Protein AF-A0A6B1B4Y7-F1 (afdb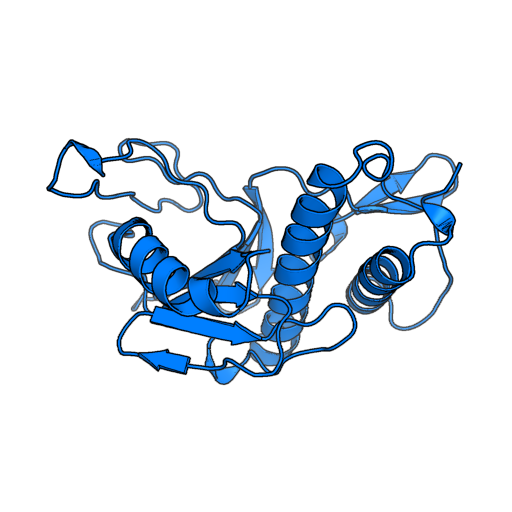_monomer)

Sequence (216 aa):
MLALHDDRYRRVERVLRILNRPEAHATEGPGEARLGVRGMIRLYEYWVFLQVLIAARQRYGPPLDPGFAVIGRQTNHGTIRLALSEGTTVRFPGDVYVAFEPRIYSVGGSWQGLENVPHPNPQLAQRSIAPDVVVLRRSAQPAAVIFDAKYVGLRWVETRAAELHAKYSRVRLGGVPVVRNVLAAHPHEEIDNLWSGYGSVPMLPGQIPDLQPLLP

Secondary structure (DSSP, 8-state):
--GGG-HHHHHHHHHHHHHH-SS-------GGGGGTHHHHHHHHHHHHHHHHHHHHHHHH-SPBTTGGGGGEEE-TTS-EEE---TTEEEEETTTEEEEES--EESSS--GGGEEE---SSTTT--SEE--SEEEEE-SSS-EEEEEEE----GGGHHHHHHHHHHHHTTEEETTEE-EEEEEEEES-SS--EEETTEEEEE--TT-----GGG--

Solvent-accessible surface area (backbone atoms only — not comparable to full-atom values): 12013 Å² total; per-residue (Å²): 144,69,53,88,72,38,68,64,53,58,35,47,51,50,52,52,40,64,71,73,44,99,75,85,85,90,62,71,73,64,86,50,59,82,54,58,74,63,27,53,53,53,52,46,41,54,41,52,44,53,52,52,49,52,29,48,33,71,69,50,36,71,55,38,88,77,26,68,59,66,51,39,40,76,44,99,83,78,37,64,30,78,50,78,50,76,49,39,65,38,38,32,53,81,53,25,37,42,25,34,33,36,49,25,20,55,73,68,94,21,51,95,57,32,35,32,54,55,43,89,56,71,93,70,41,49,66,59,50,62,50,46,21,38,40,38,31,67,48,100,74,47,28,23,27,36,40,34,65,43,95,65,61,76,92,46,48,65,61,49,12,54,53,47,25,70,70,51,53,52,28,20,48,90,87,38,76,22,48,57,36,25,30,26,32,25,72,45,87,92,53,74,46,81,54,97,47,24,21,32,40,46,52,40,88,79,59,83,66,92,45,52,89,71,52,115

Nearest PDB structures (foldseek):
  7sjr-assembly1_A  TM=2.859E-01  e=4.783E+00  Mycolicibacterium smegmatis

Mean predicted aligned error: 7.53 Å

Radius of gyration: 17.05 Å; Cα contacts (8 Å, |Δi|>4): 433; chains: 1; bounding box: 42×45×42 Å

Structure (mmCIF, N/CA/C/O backbone):
data_AF-A0A6B1B4Y7-F1
#
_entry.id   AF-A0A6B1B4Y7-F1
#
loop_
_atom_site.group_PDB
_atom_site.id
_atom_site.type_symbol
_atom_site.label_atom_id
_atom_site.label_alt_id
_atom_site.label_comp_id
_atom_site.label_asym_id
_atom_site.label_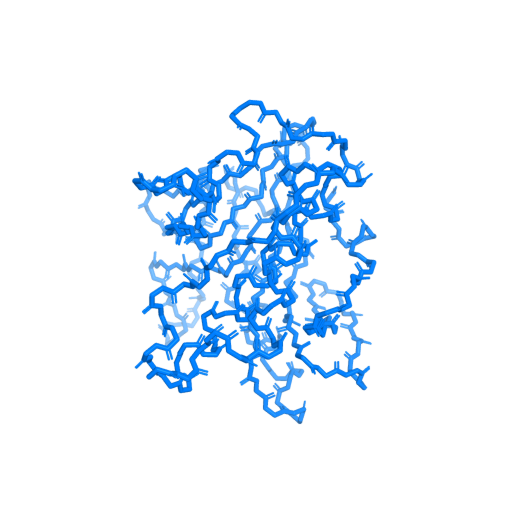entity_id
_atom_site.label_seq_id
_atom_site.pdbx_PDB_ins_code
_atom_site.Cartn_x
_atom_site.Cartn_y
_atom_site.Cartn_z
_atom_site.occupancy
_atom_site.B_iso_or_equiv
_atom_site.auth_seq_id
_atom_site.auth_comp_id
_atom_site.auth_asym_id
_atom_site.auth_atom_id
_atom_site.pdbx_PDB_model_num
ATOM 1 N N . MET A 1 1 ? 24.714 13.290 -16.59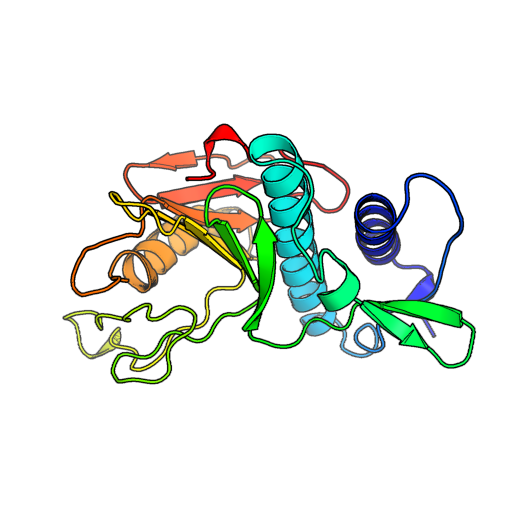0 1.00 35.66 1 MET A N 1
ATOM 2 C CA . MET A 1 1 ? 23.722 13.823 -17.551 1.00 35.66 1 MET A CA 1
ATOM 3 C C . MET A 1 1 ? 23.122 12.666 -18.369 1.00 35.66 1 MET A C 1
ATOM 5 O O . MET A 1 1 ? 23.180 12.689 -19.583 1.00 35.66 1 MET A O 1
ATOM 9 N N . LEU A 1 2 ? 22.594 11.618 -17.712 1.00 43.19 2 LEU A N 1
ATOM 10 C CA . LEU A 1 2 ? 22.192 10.352 -18.372 1.00 43.19 2 LEU A CA 1
ATOM 11 C C . LEU A 1 2 ? 20.755 9.899 -18.042 1.00 43.19 2 LEU A C 1
ATOM 13 O O . LEU A 1 2 ? 20.240 8.972 -18.647 1.00 43.19 2 LEU A O 1
ATOM 17 N N . ALA A 1 3 ? 20.086 10.578 -17.111 1.00 42.91 3 ALA A N 1
ATOM 18 C CA . ALA A 1 3 ? 18.779 10.185 -16.591 1.00 42.91 3 ALA A CA 1
ATOM 19 C C . ALA A 1 3 ? 17.589 10.521 -17.498 1.00 42.91 3 ALA A C 1
ATOM 21 O O . ALA A 1 3 ? 16.598 9.800 -17.515 1.00 42.91 3 ALA A O 1
ATOM 22 N N . LEU A 1 4 ? 17.689 11.622 -18.250 1.00 41.25 4 LEU A N 1
ATOM 23 C CA . LEU A 1 4 ? 16.612 12.114 -19.118 1.00 41.25 4 LEU A CA 1
ATOM 24 C C . LEU A 1 4 ? 16.296 11.149 -20.276 1.00 41.25 4 LEU A C 1
ATOM 26 O O . LEU A 1 4 ? 15.235 11.251 -20.881 1.00 41.25 4 LEU A O 1
ATOM 30 N N . HIS A 1 5 ? 17.188 10.192 -20.555 1.00 47.41 5 HIS A N 1
ATOM 31 C CA . HIS A 1 5 ? 17.025 9.213 -21.627 1.00 47.41 5 HIS A CA 1
ATOM 32 C C . HIS A 1 5 ? 16.606 7.815 -21.137 1.00 47.41 5 HIS A C 1
ATOM 34 O O . HIS A 1 5 ? 16.355 6.960 -21.982 1.00 47.41 5 HIS A O 1
ATOM 40 N N . ASP A 1 6 ? 16.462 7.562 -19.827 1.00 59.56 6 ASP A N 1
ATOM 41 C CA . ASP A 1 6 ? 16.020 6.245 -19.335 1.00 59.56 6 ASP A CA 1
ATOM 42 C C . ASP A 1 6 ? 14.536 6.011 -19.676 1.00 59.56 6 ASP A C 1
ATOM 44 O O . ASP A 1 6 ? 13.647 6.765 -19.268 1.00 59.56 6 ASP A O 1
ATOM 48 N N . ASP A 1 7 ? 14.255 4.959 -20.444 1.00 62.53 7 ASP A N 1
ATOM 49 C CA . ASP A 1 7 ? 12.901 4.626 -20.893 1.00 62.53 7 ASP A CA 1
ATOM 50 C C . ASP A 1 7 ? 11.951 4.303 -19.737 1.00 62.53 7 ASP A C 1
ATOM 52 O O . ASP A 1 7 ? 10.755 4.588 -19.820 1.00 62.53 7 ASP A O 1
ATOM 56 N N . ARG A 1 8 ? 12.458 3.742 -18.634 1.00 62.16 8 ARG A N 1
ATOM 57 C CA . ARG A 1 8 ? 11.647 3.438 -17.444 1.00 62.16 8 ARG A CA 1
ATOM 58 C C . ARG A 1 8 ? 11.196 4.717 -16.771 1.00 62.16 8 ARG A C 1
ATOM 60 O O . ARG A 1 8 ? 10.056 4.825 -16.327 1.00 62.16 8 ARG A O 1
ATOM 67 N N . TYR A 1 9 ? 12.077 5.706 -16.762 1.00 63.88 9 TYR A N 1
ATOM 68 C CA . TYR A 1 9 ? 11.772 6.998 -16.197 1.00 63.88 9 TYR A CA 1
ATOM 69 C C . TYR A 1 9 ? 10.678 7.729 -16.995 1.00 63.88 9 TYR A C 1
ATOM 71 O O . TYR A 1 9 ? 9.660 8.140 -16.432 1.00 63.88 9 TYR A O 1
ATOM 79 N N . ARG A 1 10 ? 10.805 7.758 -18.328 1.00 66.06 10 ARG A N 1
ATOM 80 C CA . ARG A 1 10 ? 9.767 8.301 -19.222 1.00 66.06 10 ARG A CA 1
ATOM 81 C C . ARG A 1 10 ? 8.410 7.596 -19.062 1.00 66.06 10 ARG A C 1
ATOM 83 O O . ARG A 1 10 ? 7.363 8.212 -19.279 1.00 66.06 10 ARG A O 1
ATOM 90 N N . ARG A 1 11 ? 8.401 6.314 -18.671 1.00 70.00 11 ARG A N 1
ATOM 91 C CA . ARG A 1 11 ? 7.173 5.545 -18.381 1.00 70.00 11 ARG A CA 1
ATOM 92 C C . ARG A 1 11 ? 6.510 5.981 -17.072 1.00 70.00 11 ARG A C 1
ATOM 94 O O . ARG A 1 11 ? 5.297 6.180 -17.068 1.00 70.00 11 ARG A O 1
ATOM 101 N N . VAL A 1 12 ? 7.280 6.196 -16.005 1.00 66.62 12 VAL A N 1
ATOM 102 C CA . VAL A 1 12 ? 6.772 6.741 -14.729 1.00 66.62 12 VAL A CA 1
ATOM 103 C C . VAL A 1 12 ? 6.138 8.121 -14.948 1.00 66.62 12 VAL A C 1
ATOM 105 O O . VAL A 1 12 ? 4.997 8.349 -14.545 1.00 66.62 12 VAL A O 1
ATOM 108 N N . GLU A 1 13 ? 6.811 9.016 -15.677 1.00 67.12 13 GLU A N 1
ATOM 109 C CA . GLU A 1 13 ? 6.254 10.331 -16.040 1.00 67.12 13 GLU A CA 1
ATOM 110 C C . GLU A 1 13 ? 4.983 10.232 -16.890 1.00 67.12 13 GLU A C 1
ATOM 112 O O . GLU A 1 13 ? 4.069 11.044 -16.752 1.00 67.12 13 GLU A O 1
ATOM 117 N N . ARG A 1 14 ? 4.909 9.260 -17.809 1.00 71.12 14 ARG A N 1
ATOM 118 C CA . ARG A 1 14 ? 3.702 9.031 -18.617 1.00 71.12 14 ARG A CA 1
ATOM 119 C C . ARG A 1 14 ? 2.509 8.700 -17.727 1.00 71.12 14 ARG A C 1
ATOM 121 O O . ARG A 1 14 ? 1.443 9.271 -17.923 1.00 71.12 14 ARG A O 1
ATOM 128 N N . VAL A 1 15 ? 2.691 7.829 -16.741 1.00 70.88 15 VAL A N 1
ATOM 129 C CA . VAL A 1 15 ? 1.622 7.476 -15.802 1.00 70.88 15 VAL A CA 1
ATOM 130 C C . VAL A 1 15 ? 1.246 8.653 -14.906 1.00 70.88 15 VAL A C 1
ATOM 132 O O . VAL A 1 15 ? 0.062 8.919 -14.719 1.00 70.88 15 VAL A O 1
ATOM 135 N N . LEU A 1 16 ? 2.225 9.422 -14.427 1.00 68.06 16 LEU A N 1
ATOM 136 C CA . LEU A 1 16 ? 1.949 10.649 -13.681 1.00 68.06 16 LEU A CA 1
ATOM 137 C C . LEU A 1 16 ? 1.082 11.631 -14.484 1.00 68.06 16 LEU A C 1
ATOM 139 O O . LEU A 1 16 ? 0.163 12.239 -13.938 1.00 68.06 16 LEU A O 1
ATOM 143 N N . ARG A 1 17 ? 1.354 11.771 -15.787 1.00 65.56 17 ARG A N 1
ATOM 144 C CA . ARG A 1 17 ? 0.534 12.592 -16.687 1.00 65.56 17 ARG A CA 1
ATOM 145 C C . ARG A 1 17 ? -0.898 12.071 -16.780 1.00 65.56 17 ARG A C 1
ATOM 147 O O . ARG A 1 17 ? -1.812 12.871 -16.620 1.00 65.56 17 ARG A O 1
ATOM 154 N N . ILE A 1 18 ? -1.089 10.756 -16.936 1.00 67.00 18 ILE A N 1
ATOM 155 C CA . ILE A 1 18 ? -2.420 10.115 -16.954 1.00 67.00 18 ILE A CA 1
ATOM 156 C C . ILE A 1 18 ? -3.209 10.418 -15.669 1.00 67.00 18 ILE A C 1
ATOM 158 O O . ILE A 1 18 ? -4.422 10.642 -15.719 1.00 67.00 18 ILE A O 1
ATOM 162 N N . LEU A 1 19 ? -2.534 10.441 -14.517 1.00 67.88 19 LEU A N 1
ATOM 163 C CA . LEU A 1 19 ? -3.166 10.804 -13.250 1.00 67.88 19 LEU A CA 1
ATOM 164 C C . LEU A 1 19 ? -3.539 12.294 -13.204 1.00 67.88 19 LEU A C 1
ATOM 166 O O . LEU A 1 19 ? -4.636 12.617 -12.761 1.00 67.88 19 LEU A O 1
ATOM 170 N N . ASN A 1 20 ? -2.684 13.193 -13.702 1.00 60.22 20 ASN A N 1
ATOM 171 C CA . ASN A 1 20 ? -2.864 14.637 -13.536 1.00 60.22 20 ASN A CA 1
ATOM 172 C C . ASN A 1 20 ? -3.725 15.345 -14.611 1.00 60.22 20 ASN A C 1
ATOM 174 O O . ASN A 1 20 ? -4.410 16.295 -14.236 1.00 60.22 20 ASN A O 1
ATOM 178 N N . ARG A 1 21 ? -3.726 14.955 -15.905 1.00 55.44 21 ARG A N 1
ATOM 179 C CA . ARG A 1 21 ? -4.535 15.590 -16.990 1.00 55.44 21 ARG A CA 1
ATOM 180 C C . ARG A 1 21 ? -4.759 14.659 -18.212 1.00 55.44 21 ARG A C 1
ATOM 182 O O . ARG A 1 21 ? -3.804 14.004 -18.619 1.00 55.44 21 ARG A O 1
ATOM 189 N N . PRO A 1 22 ? -5.951 14.636 -18.862 1.00 38.88 22 PRO A N 1
ATOM 190 C CA . PRO A 1 22 ? -6.189 13.875 -20.104 1.00 38.88 22 PRO A CA 1
ATOM 191 C C . PRO A 1 22 ? -5.415 14.390 -21.327 1.00 38.88 22 PRO A C 1
ATOM 193 O O . PRO A 1 22 ? -5.123 13.616 -22.229 1.00 38.88 22 PRO A O 1
ATOM 196 N N . GLU A 1 23 ? -5.039 15.669 -21.358 1.00 45.88 23 GLU A N 1
ATOM 197 C CA . GLU A 1 23 ? -4.258 16.252 -22.447 1.00 45.88 23 GLU A CA 1
ATOM 198 C C . GLU A 1 23 ? -3.185 17.200 -21.892 1.00 45.88 23 GLU A C 1
ATOM 200 O O . GLU A 1 23 ? -3.431 17.974 -20.966 1.00 45.88 23 GLU A O 1
ATOM 205 N N . ALA A 1 24 ? -2.010 17.130 -22.524 1.00 31.25 24 ALA A N 1
ATOM 206 C CA . ALA A 1 24 ? -0.861 18.039 -22.472 1.00 31.25 24 ALA A CA 1
ATOM 207 C C . ALA A 1 24 ? 0.420 17.598 -21.720 1.00 31.25 24 ALA A C 1
ATOM 209 O O . ALA A 1 24 ? 0.508 17.586 -20.497 1.00 31.25 24 ALA A O 1
ATOM 210 N N . HIS A 1 25 ? 1.425 17.359 -22.579 1.00 30.95 25 HIS A N 1
ATOM 211 C CA . HIS A 1 25 ? 2.831 17.798 -22.582 1.00 30.95 25 HIS A CA 1
ATOM 212 C C . HIS A 1 25 ? 3.814 17.298 -21.506 1.00 30.95 25 HIS A C 1
ATOM 214 O O . HIS A 1 25 ? 3.513 17.157 -20.329 1.00 30.95 25 HIS A O 1
ATOM 220 N N . ALA A 1 26 ? 5.005 16.933 -21.998 1.00 35.72 26 ALA A N 1
ATOM 221 C CA . ALA A 1 26 ? 6.070 16.229 -21.291 1.00 35.72 26 ALA A CA 1
ATOM 222 C C . ALA A 1 26 ? 6.929 17.180 -20.446 1.00 35.72 26 ALA A C 1
ATOM 224 O O . ALA A 1 26 ? 7.281 18.264 -20.902 1.00 35.72 26 ALA A O 1
ATOM 225 N N . THR A 1 27 ? 7.298 16.740 -19.243 1.00 39.62 27 THR A N 1
ATOM 226 C CA . THR A 1 27 ? 8.108 17.505 -18.288 1.00 39.62 27 THR A CA 1
ATOM 227 C C . THR A 1 27 ? 9.024 16.596 -17.492 1.00 39.62 27 THR A C 1
ATOM 229 O O . THR A 1 27 ? 8.618 15.490 -17.176 1.00 39.62 27 THR A O 1
ATOM 232 N N . GLU A 1 28 ? 10.202 17.145 -17.188 1.00 38.56 28 GLU A N 1
ATOM 233 C CA . GLU A 1 28 ? 11.472 16.554 -16.757 1.00 38.56 28 GLU A CA 1
ATOM 234 C C . GLU A 1 28 ? 11.536 15.811 -15.403 1.00 38.56 28 GLU A C 1
ATOM 236 O O . GLU A 1 28 ? 11.048 16.276 -14.374 1.00 38.56 28 GLU A O 1
ATOM 241 N N . GLY A 1 29 ? 12.320 14.723 -15.442 1.00 41.62 29 GLY A N 1
ATOM 242 C CA . GLY A 1 29 ? 13.327 14.174 -14.503 1.00 41.62 29 GLY A CA 1
ATOM 243 C C . GLY A 1 29 ? 13.133 14.226 -12.977 1.00 41.62 29 GLY A C 1
ATOM 244 O O . GLY A 1 29 ? 13.120 15.326 -12.421 1.00 41.62 29 GLY A O 1
ATOM 245 N N . PRO A 1 30 ? 13.249 13.116 -12.202 1.00 44.56 30 PRO A N 1
ATOM 246 C CA . PRO A 1 30 ? 13.468 13.186 -10.772 1.00 44.56 30 PRO A CA 1
ATOM 247 C C . PRO A 1 30 ? 14.966 13.453 -10.573 1.00 44.56 30 PRO A C 1
ATOM 249 O O . PRO A 1 30 ? 15.847 12.948 -11.272 1.00 44.56 30 PRO A O 1
ATOM 252 N N . GLY A 1 31 ? 15.300 14.199 -9.536 1.00 42.94 31 GLY A N 1
ATOM 253 C CA . GLY A 1 31 ? 16.686 14.422 -9.127 1.00 42.94 31 GLY A CA 1
ATOM 254 C C . GLY A 1 31 ? 17.401 13.155 -8.636 1.00 42.94 31 GLY A C 1
ATOM 255 O O . GLY A 1 31 ? 18.596 13.216 -8.370 1.00 42.94 31 GLY A O 1
ATOM 256 N N . GLU A 1 32 ? 16.703 12.020 -8.532 1.00 46.28 32 GLU A N 1
ATOM 257 C CA . GLU A 1 32 ? 17.201 10.759 -7.966 1.00 46.28 32 GLU A CA 1
ATOM 258 C C . GLU A 1 32 ? 17.950 9.870 -8.958 1.00 46.28 32 GLU A C 1
ATOM 260 O O . GLU A 1 32 ? 18.721 9.004 -8.557 1.00 46.28 32 GLU A O 1
ATOM 265 N N . ALA A 1 33 ? 17.824 10.104 -10.262 1.00 42.84 33 ALA A N 1
ATOM 266 C CA . ALA A 1 33 ? 18.520 9.294 -11.261 1.00 42.84 33 ALA A CA 1
ATOM 267 C C . ALA A 1 33 ? 20.057 9.490 -11.261 1.00 42.84 33 ALA A C 1
ATOM 269 O O . ALA A 1 33 ? 20.784 8.828 -11.998 1.00 42.84 33 ALA A O 1
ATOM 270 N N . ARG A 1 34 ? 20.572 10.373 -10.393 1.00 45.31 34 ARG A N 1
ATOM 271 C CA . ARG A 1 34 ? 22.000 10.494 -10.060 1.00 45.31 34 ARG A CA 1
ATOM 272 C C . ARG A 1 34 ? 22.495 9.396 -9.093 1.00 45.31 34 ARG A C 1
ATOM 274 O O . ARG A 1 34 ? 23.688 9.355 -8.823 1.00 45.31 34 ARG A O 1
ATOM 281 N N . LEU A 1 35 ? 21.617 8.515 -8.588 1.00 48.78 35 LEU A N 1
ATOM 282 C CA . LEU A 1 35 ? 21.900 7.538 -7.516 1.00 48.78 35 LEU A CA 1
ATOM 283 C C . LEU A 1 35 ? 22.152 6.084 -7.986 1.00 48.78 35 LEU A C 1
ATOM 285 O O . LEU A 1 35 ? 22.250 5.180 -7.154 1.00 48.78 35 LEU A O 1
ATOM 289 N N . GLY A 1 36 ? 22.254 5.818 -9.294 1.00 53.12 36 GLY A N 1
ATOM 290 C CA . GLY A 1 36 ? 22.548 4.473 -9.818 1.00 53.12 36 GLY A CA 1
ATOM 291 C C . GLY A 1 36 ? 21.478 3.424 -9.461 1.00 53.12 36 GLY A C 1
ATOM 292 O O . GLY A 1 36 ? 20.284 3.708 -9.522 1.00 53.12 36 GLY A O 1
ATOM 293 N N . VAL A 1 37 ? 21.891 2.209 -9.070 1.00 51.69 37 VAL A N 1
ATOM 294 C CA . VAL A 1 37 ? 20.991 1.064 -8.784 1.00 51.69 37 VAL A CA 1
ATOM 295 C C . VAL A 1 37 ? 19.942 1.371 -7.707 1.00 51.69 37 VAL A C 1
ATOM 297 O O . VAL A 1 37 ? 18.795 0.951 -7.841 1.00 51.69 37 VAL A O 1
ATOM 300 N N . ARG A 1 38 ? 20.286 2.158 -6.677 1.00 55.88 38 ARG A N 1
ATOM 301 C CA . ARG A 1 38 ? 19.326 2.577 -5.636 1.00 55.88 38 ARG A CA 1
ATOM 302 C C . ARG A 1 38 ? 18.226 3.483 -6.189 1.00 55.88 38 ARG A C 1
ATOM 304 O O . ARG A 1 38 ? 17.078 3.354 -5.784 1.00 55.88 38 ARG A O 1
ATOM 311 N N . GLY A 1 39 ? 18.562 4.331 -7.162 1.00 62.47 39 GLY A N 1
ATOM 312 C CA . GLY A 1 39 ? 17.572 5.127 -7.885 1.00 62.47 39 GLY A CA 1
ATOM 313 C C . GLY A 1 39 ? 16.576 4.254 -8.653 1.00 62.47 39 GLY A C 1
ATOM 314 O O . GLY A 1 39 ? 15.408 4.604 -8.738 1.00 62.47 39 GLY A O 1
ATOM 315 N N . MET A 1 40 ? 16.993 3.086 -9.157 1.00 67.69 40 MET A N 1
ATOM 316 C CA . MET A 1 40 ? 16.085 2.173 -9.869 1.00 67.69 40 MET A CA 1
ATOM 317 C C . MET A 1 40 ? 15.067 1.508 -8.939 1.00 67.69 40 MET A C 1
ATOM 319 O O . MET A 1 40 ? 13.913 1.365 -9.327 1.00 67.69 40 MET A O 1
ATOM 323 N N . ILE A 1 41 ? 15.482 1.124 -7.726 1.00 75.12 41 ILE A N 1
ATOM 324 C CA . ILE A 1 41 ? 14.578 0.554 -6.713 1.00 75.12 41 ILE A CA 1
ATOM 325 C C . ILE A 1 41 ? 13.521 1.593 -6.333 1.00 75.12 41 ILE A C 1
ATOM 327 O O . ILE A 1 41 ? 12.330 1.317 -6.422 1.00 75.12 41 ILE A O 1
ATOM 331 N N . ARG A 1 42 ? 13.953 2.825 -6.044 1.00 82.38 42 ARG A N 1
ATOM 332 C CA . ARG A 1 42 ? 13.044 3.918 -5.687 1.00 82.38 42 ARG A CA 1
ATOM 333 C C . ARG A 1 42 ? 12.065 4.276 -6.806 1.00 82.38 42 ARG A C 1
ATOM 335 O O . ARG A 1 42 ? 10.873 4.447 -6.577 1.00 82.38 42 ARG A O 1
ATOM 342 N N . LEU A 1 43 ? 12.551 4.329 -8.047 1.00 81.38 43 LEU A N 1
ATOM 343 C CA . LEU A 1 43 ? 11.697 4.515 -9.222 1.00 81.38 43 LEU A CA 1
ATOM 344 C C . LEU A 1 43 ? 10.664 3.396 -9.374 1.00 81.38 43 LEU A C 1
ATOM 346 O O . LEU A 1 43 ? 9.556 3.651 -9.843 1.00 81.38 43 LEU A O 1
ATOM 350 N N . TYR A 1 44 ? 11.023 2.169 -8.998 1.00 85.56 44 TYR A N 1
ATOM 351 C CA . TYR A 1 44 ? 10.115 1.035 -9.040 1.00 85.56 44 TYR A CA 1
ATOM 352 C C . TYR A 1 44 ? 9.043 1.109 -7.943 1.00 85.56 44 TYR A C 1
ATOM 354 O O . TYR A 1 44 ? 7.872 0.884 -8.230 1.00 85.56 44 TYR A O 1
ATOM 362 N N . GLU A 1 45 ? 9.398 1.521 -6.726 1.00 90.06 45 GLU A N 1
ATOM 363 C CA . GLU A 1 45 ? 8.433 1.812 -5.653 1.00 90.06 45 GLU A CA 1
ATOM 364 C C . GLU A 1 45 ? 7.429 2.893 -6.088 1.00 90.06 45 GLU A C 1
ATOM 366 O O . GLU A 1 45 ? 6.214 2.711 -5.975 1.00 90.06 45 GLU A O 1
ATOM 371 N N . TYR A 1 46 ? 7.920 3.991 -6.680 1.00 88.50 46 TYR A N 1
ATOM 372 C CA . TYR A 1 46 ? 7.063 5.041 -7.241 1.00 88.50 46 TYR A CA 1
ATOM 373 C C . TYR A 1 46 ? 6.153 4.501 -8.344 1.00 88.50 46 TYR A C 1
ATOM 375 O O . TYR A 1 46 ? 4.969 4.830 -8.386 1.00 88.50 46 TYR A O 1
ATOM 383 N N . TRP A 1 47 ? 6.687 3.662 -9.231 1.00 88.31 47 TRP A N 1
ATOM 384 C CA . TRP A 1 47 ? 5.903 3.017 -10.277 1.00 88.31 47 TRP A CA 1
ATOM 385 C C . TRP A 1 47 ? 4.742 2.197 -9.700 1.00 88.31 47 TRP A C 1
ATOM 387 O O . TRP A 1 47 ? 3.604 2.394 -10.128 1.00 88.31 47 TRP A O 1
ATOM 397 N N . VAL A 1 48 ? 5.013 1.337 -8.712 1.00 92.94 48 VAL A N 1
ATOM 398 C CA . VAL A 1 48 ? 4.001 0.511 -8.031 1.00 92.94 48 VAL A CA 1
ATOM 399 C C . VAL A 1 48 ? 2.917 1.391 -7.410 1.00 92.94 48 VAL A C 1
ATOM 401 O O . VAL A 1 48 ? 1.734 1.168 -7.660 1.00 92.94 48 VAL A O 1
ATOM 404 N N . PHE A 1 49 ? 3.298 2.445 -6.684 1.00 94.38 49 PHE A N 1
ATOM 405 C CA . PHE A 1 49 ? 2.338 3.387 -6.101 1.00 94.38 49 PHE A CA 1
ATOM 406 C C . PHE A 1 49 ? 1.417 4.016 -7.146 1.00 94.38 49 PHE A C 1
ATOM 408 O O . PHE A 1 49 ? 0.199 4.043 -6.971 1.00 94.38 49 PHE A O 1
ATOM 415 N N . LEU A 1 50 ? 1.974 4.468 -8.269 1.00 92.12 50 LEU A N 1
ATOM 416 C CA . LEU A 1 50 ? 1.183 5.063 -9.340 1.00 92.12 50 LEU A CA 1
ATOM 417 C C . LEU A 1 50 ? 0.225 4.053 -9.999 1.00 92.12 50 LEU A C 1
ATOM 419 O O . LEU A 1 50 ? -0.904 4.429 -10.316 1.00 92.12 50 LEU A O 1
ATOM 423 N N . GLN A 1 51 ? 0.628 2.787 -10.175 1.00 93.00 51 GLN A N 1
ATOM 424 C CA . GLN A 1 51 ? -0.273 1.742 -10.688 1.00 93.00 51 GLN A CA 1
ATOM 425 C C . GLN A 1 51 ? -1.436 1.481 -9.731 1.00 93.00 51 GLN A C 1
ATOM 427 O O . GLN A 1 51 ? -2.588 1.400 -10.160 1.00 93.00 51 GLN A O 1
ATOM 432 N N . VAL A 1 52 ? -1.161 1.433 -8.426 1.00 96.31 52 VAL A N 1
ATOM 433 C CA . VAL A 1 52 ? -2.205 1.280 -7.406 1.00 96.31 52 VAL A CA 1
ATOM 434 C C . VAL A 1 52 ? -3.170 2.472 -7.425 1.00 96.31 52 VAL A C 1
ATOM 436 O O . VAL A 1 52 ? -4.377 2.271 -7.316 1.00 96.31 52 VAL A O 1
ATOM 439 N N . LEU A 1 53 ? -2.686 3.702 -7.635 1.00 95.25 53 LEU A N 1
ATOM 440 C CA . LEU A 1 53 ? -3.552 4.880 -7.786 1.00 95.25 53 LEU A CA 1
ATOM 441 C C . LEU A 1 53 ? -4.437 4.822 -9.038 1.00 95.25 53 LEU A C 1
ATOM 443 O O . LEU A 1 53 ? -5.600 5.224 -8.966 1.00 95.25 53 LEU A O 1
ATOM 447 N N . ILE A 1 54 ? -3.924 4.323 -10.170 1.00 92.94 54 ILE A N 1
ATOM 448 C CA . ILE A 1 54 ? -4.742 4.096 -11.374 1.00 92.94 54 ILE A CA 1
ATOM 449 C C . ILE A 1 54 ? -5.854 3.097 -11.059 1.00 92.94 54 ILE A C 1
ATOM 451 O O . ILE A 1 54 ? -7.023 3.392 -11.305 1.00 92.94 54 ILE A O 1
ATOM 455 N N . ALA A 1 55 ? -5.508 1.946 -10.482 1.00 94.62 55 ALA A N 1
ATOM 456 C CA . ALA A 1 55 ? -6.480 0.909 -10.157 1.00 94.62 55 ALA A CA 1
ATOM 457 C C . ALA A 1 55 ? -7.525 1.397 -9.139 1.00 94.62 55 ALA A C 1
ATOM 459 O O . ALA A 1 55 ? -8.719 1.159 -9.312 1.00 94.62 55 ALA A O 1
ATOM 460 N N . ALA A 1 56 ? -7.100 2.152 -8.121 1.00 95.44 56 ALA A N 1
ATOM 461 C CA . ALA A 1 56 ? -7.999 2.765 -7.149 1.00 95.44 56 ALA A CA 1
ATOM 462 C C . ALA A 1 56 ? -8.946 3.774 -7.812 1.00 95.44 56 ALA A C 1
ATOM 464 O O . ALA A 1 56 ? -10.145 3.750 -7.542 1.00 95.44 56 ALA A O 1
ATOM 465 N N . ARG A 1 57 ? -8.447 4.608 -8.735 1.00 94.56 57 ARG A N 1
ATOM 466 C CA . ARG A 1 57 ? -9.287 5.541 -9.499 1.00 94.56 57 ARG A CA 1
ATOM 467 C C . ARG A 1 57 ? -10.335 4.814 -10.334 1.00 94.56 57 ARG A C 1
ATOM 469 O O . ARG A 1 57 ? -11.477 5.257 -10.403 1.00 94.56 57 ARG A O 1
ATOM 476 N N . GLN A 1 58 ? -9.950 3.729 -10.996 1.00 93.00 58 GLN A N 1
ATOM 477 C CA . GLN A 1 58 ? -10.881 2.964 -11.822 1.00 93.00 58 GLN A CA 1
ATOM 478 C C . GLN A 1 58 ? -11.945 2.255 -10.972 1.00 93.00 58 GLN A C 1
ATOM 480 O O . GLN A 1 58 ? -13.108 2.231 -11.358 1.00 93.00 58 GLN A O 1
ATOM 485 N N . ARG A 1 59 ? -11.562 1.722 -9.804 1.00 95.12 59 ARG A N 1
ATOM 486 C CA . ARG A 1 59 ? -12.464 0.987 -8.908 1.00 95.12 59 ARG A CA 1
ATOM 487 C C . ARG A 1 59 ? -13.400 1.887 -8.100 1.00 95.12 59 ARG A C 1
ATOM 489 O O . ARG A 1 59 ? -14.569 1.555 -7.940 1.00 95.12 59 ARG A O 1
ATOM 496 N N . TYR A 1 60 ? -12.889 2.988 -7.552 1.00 95.12 60 TYR A N 1
ATOM 497 C CA . TYR A 1 60 ? -13.609 3.824 -6.580 1.00 95.12 60 TYR A CA 1
ATOM 498 C C . TYR A 1 60 ? -14.049 5.184 -7.142 1.00 95.12 60 TYR A C 1
ATOM 500 O O . TYR A 1 60 ? -14.767 5.920 -6.466 1.00 95.12 60 TYR A O 1
ATOM 508 N N . GLY A 1 61 ? -13.637 5.530 -8.364 1.00 93.81 61 GLY A N 1
ATOM 509 C CA . GLY A 1 61 ? -13.896 6.831 -8.980 1.00 93.81 61 GLY A CA 1
ATOM 510 C C . GLY A 1 61 ? -12.761 7.848 -8.773 1.00 93.81 61 GLY A C 1
ATOM 511 O O . GLY A 1 61 ? -11.673 7.499 -8.313 1.00 93.81 61 GLY A O 1
ATOM 512 N N . PRO A 1 62 ? -12.964 9.122 -9.157 1.00 93.62 62 PRO A N 1
ATOM 513 C CA . PRO A 1 62 ? -11.928 10.152 -9.063 1.00 93.62 62 PRO A CA 1
ATOM 514 C C . PRO A 1 62 ? -11.493 10.391 -7.606 1.00 93.62 62 PRO A C 1
ATOM 516 O O . PRO A 1 62 ? -12.323 10.286 -6.701 1.00 93.62 62 PRO A O 1
ATOM 519 N N . PRO A 1 63 ? -10.211 10.724 -7.354 1.00 94.81 63 PRO A N 1
ATOM 520 C CA . PRO A 1 63 ? -9.748 10.995 -6.000 1.00 94.81 63 PRO A CA 1
ATOM 521 C C . PRO A 1 63 ? -10.406 12.267 -5.445 1.00 94.81 63 PRO A C 1
ATOM 523 O O . PRO A 1 63 ? -10.682 13.215 -6.178 1.00 94.81 63 PRO A O 1
ATOM 526 N N . LEU A 1 64 ? -10.634 12.282 -4.135 1.00 93.69 64 LEU A N 1
ATOM 527 C CA . LEU A 1 64 ? -11.176 13.423 -3.403 1.00 93.69 64 LEU A CA 1
ATOM 528 C C . LEU A 1 64 ? -10.077 14.441 -3.107 1.00 93.69 64 LEU A C 1
ATOM 530 O O . LEU A 1 64 ? -8.916 14.059 -2.946 1.00 93.69 64 LEU A O 1
ATOM 534 N N . ASP A 1 65 ? -10.456 15.710 -2.950 1.00 83.62 65 ASP A N 1
ATOM 535 C CA . ASP A 1 65 ? -9.521 16.798 -2.659 1.00 83.62 65 ASP A CA 1
ATOM 536 C C . ASP A 1 65 ? -8.586 16.469 -1.483 1.00 83.62 65 ASP A C 1
ATOM 538 O O . ASP A 1 65 ? -9.046 15.934 -0.460 1.00 83.62 65 ASP A O 1
ATOM 542 N N . PRO A 1 66 ? -7.276 16.770 -1.611 1.00 86.75 66 PRO A N 1
ATOM 543 C CA . PRO A 1 66 ? -6.594 17.490 -2.713 1.00 86.75 66 PRO A CA 1
ATOM 544 C C . PRO A 1 66 ? -6.294 16.663 -3.990 1.00 86.75 66 PRO A C 1
ATOM 546 O O . PRO A 1 66 ? -5.570 17.115 -4.880 1.00 86.75 66 PRO A O 1
ATOM 549 N N . GLY A 1 67 ? -6.803 15.436 -4.096 1.00 87.75 67 GLY A N 1
ATOM 550 C CA . GLY A 1 67 ? -6.661 14.595 -5.280 1.00 87.75 67 GLY A CA 1
ATOM 551 C C . GLY A 1 67 ? -5.220 14.139 -5.519 1.00 87.75 67 GLY A C 1
ATOM 552 O O . GLY A 1 67 ? -4.482 13.831 -4.585 1.00 87.75 67 GLY A O 1
ATOM 553 N N . PHE A 1 68 ? -4.795 14.123 -6.783 1.00 87.62 68 PHE A N 1
ATOM 554 C CA . PHE A 1 68 ? -3.411 13.810 -7.164 1.00 87.62 68 PHE A CA 1
ATOM 555 C C . PHE A 1 68 ? -2.450 15.004 -7.040 1.00 87.62 68 PHE A C 1
ATOM 557 O O . PHE A 1 68 ? -1.258 14.866 -7.296 1.00 87.62 68 PHE A O 1
ATOM 564 N N . ALA A 1 69 ? -2.900 16.176 -6.584 1.00 82.88 69 ALA A N 1
ATOM 565 C CA . ALA A 1 69 ? -1.985 17.301 -6.382 1.00 82.88 69 ALA A CA 1
ATOM 566 C C . ALA A 1 69 ? -0.898 16.994 -5.330 1.00 82.88 69 ALA A C 1
ATOM 568 O O . ALA A 1 69 ? 0.180 17.572 -5.371 1.00 82.88 69 ALA A O 1
ATOM 569 N N . VAL A 1 70 ? -1.146 16.046 -4.418 1.00 83.56 70 VAL A N 1
ATOM 570 C CA . VAL A 1 70 ? -0.194 15.650 -3.362 1.00 83.56 70 VAL A CA 1
ATOM 571 C C . VAL A 1 70 ? 1.000 14.849 -3.869 1.00 83.56 70 VAL A C 1
ATOM 573 O O . VAL A 1 70 ? 2.007 14.775 -3.173 1.00 83.56 70 VAL A O 1
ATOM 576 N N . ILE A 1 71 ? 0.906 14.243 -5.058 1.00 82.62 71 ILE A N 1
ATOM 577 C CA . ILE A 1 71 ? 1.968 13.374 -5.591 1.00 82.62 71 ILE A CA 1
ATOM 578 C C . ILE A 1 71 ? 3.006 14.138 -6.426 1.00 82.62 71 ILE A C 1
ATOM 580 O O . ILE A 1 71 ? 4.023 13.568 -6.830 1.00 82.62 71 ILE A O 1
ATOM 584 N N . GLY A 1 72 ? 2.788 15.431 -6.680 1.00 75.38 72 GLY A N 1
ATOM 585 C CA . GLY A 1 72 ? 3.688 16.259 -7.474 1.00 75.38 72 GLY A CA 1
ATOM 586 C C . GLY A 1 72 ? 3.849 17.666 -6.913 1.00 75.38 72 GLY A C 1
ATOM 587 O O . GLY A 1 72 ? 2.938 18.232 -6.322 1.00 75.38 72 GLY A O 1
ATOM 588 N N . ARG A 1 73 ? 5.021 18.263 -7.128 1.00 68.81 73 ARG A N 1
ATOM 589 C CA . ARG A 1 73 ? 5.260 19.687 -6.866 1.00 68.81 73 ARG A CA 1
ATOM 590 C C . ARG A 1 73 ? 5.471 20.425 -8.174 1.00 68.81 73 ARG A C 1
ATOM 592 O O . ARG A 1 73 ? 6.193 19.939 -9.046 1.00 68.81 73 ARG A O 1
ATOM 599 N N . GLN A 1 74 ? 4.873 21.610 -8.282 1.00 64.25 74 GLN A N 1
ATOM 600 C CA . GLN A 1 74 ? 5.259 22.557 -9.319 1.00 64.25 74 GLN A CA 1
ATOM 601 C C . GLN A 1 74 ? 6.698 23.015 -9.080 1.00 64.25 74 GLN A C 1
ATOM 603 O O . GLN A 1 74 ? 7.102 23.300 -7.952 1.00 64.25 74 GLN A O 1
ATOM 608 N N . THR A 1 75 ? 7.474 23.065 -10.150 1.00 66.31 75 THR A N 1
ATOM 609 C CA . THR A 1 75 ? 8.803 23.659 -10.176 1.00 66.31 75 THR A CA 1
ATOM 610 C C . THR A 1 75 ? 8.705 25.118 -10.620 1.00 66.31 75 THR A C 1
ATOM 612 O O . THR A 1 75 ? 7.705 25.549 -11.197 1.00 66.31 75 THR A O 1
ATOM 615 N N . ASN A 1 76 ? 9.787 25.872 -10.417 1.00 61.00 76 ASN A N 1
ATOM 616 C CA . ASN A 1 76 ? 9.893 27.282 -10.808 1.00 61.00 76 ASN A CA 1
ATOM 617 C C . ASN A 1 76 ? 9.689 27.529 -12.319 1.00 61.00 76 ASN A C 1
ATOM 619 O O . ASN A 1 76 ? 9.466 28.664 -12.723 1.00 61.00 76 ASN A O 1
ATOM 623 N N . HIS A 1 77 ? 9.748 26.483 -13.149 1.00 61.84 77 HIS A N 1
ATOM 624 C CA . HIS A 1 77 ? 9.558 26.553 -14.600 1.00 61.84 77 HIS A CA 1
ATOM 625 C C . HIS A 1 77 ? 8.155 26.106 -15.046 1.00 61.84 77 HIS A C 1
ATOM 627 O O . HIS A 1 77 ? 7.946 25.802 -16.217 1.00 61.84 77 HIS A O 1
ATOM 633 N N . GLY A 1 78 ? 7.192 26.020 -14.120 1.00 56.91 78 GLY A N 1
ATOM 634 C CA . GLY A 1 78 ? 5.819 25.596 -14.417 1.00 56.91 78 GLY A CA 1
ATOM 635 C C . GLY A 1 78 ? 5.667 24.093 -14.678 1.00 56.91 78 GLY A C 1
ATOM 636 O O . GLY A 1 78 ? 4.591 23.647 -15.073 1.00 56.91 78 GLY A O 1
ATOM 637 N N . THR A 1 79 ? 6.718 23.298 -14.448 1.00 61.19 79 THR A N 1
ATOM 638 C CA . THR A 1 79 ? 6.704 21.842 -14.647 1.00 61.19 79 THR A CA 1
ATOM 639 C C . THR A 1 79 ? 6.268 21.113 -13.376 1.00 61.19 79 THR A C 1
ATOM 641 O O . THR A 1 79 ? 6.489 21.617 -12.278 1.00 61.19 79 THR A O 1
ATOM 644 N N . ILE A 1 80 ? 5.642 19.935 -13.484 1.00 61.97 80 ILE A N 1
ATOM 645 C CA . ILE A 1 80 ? 5.292 19.109 -12.314 1.00 61.97 80 ILE A CA 1
ATOM 646 C C . ILE A 1 80 ? 6.320 17.992 -12.182 1.00 61.97 80 ILE A C 1
ATOM 648 O O . ILE A 1 80 ? 6.497 17.197 -13.103 1.00 61.97 80 ILE A O 1
ATOM 652 N N . ARG A 1 81 ? 6.953 17.902 -11.012 1.00 68.06 81 ARG A N 1
ATOM 653 C CA . ARG A 1 81 ? 7.887 16.830 -10.669 1.00 68.06 81 ARG A CA 1
ATOM 654 C C . ARG A 1 81 ? 7.304 15.939 -9.579 1.00 68.06 81 ARG A C 1
ATOM 656 O O . ARG A 1 81 ? 6.722 16.444 -8.619 1.00 68.06 81 ARG A O 1
ATOM 663 N N . LEU A 1 82 ? 7.519 14.626 -9.700 1.00 69.94 82 LEU A N 1
ATOM 664 C CA . LEU A 1 82 ? 7.216 13.666 -8.635 1.00 69.94 82 LEU A CA 1
ATOM 665 C C . LEU A 1 82 ? 7.972 14.029 -7.358 1.00 69.94 82 LEU A C 1
ATOM 667 O O . LEU A 1 82 ? 9.199 14.158 -7.354 1.00 69.94 82 LEU A O 1
ATOM 671 N N . ALA A 1 83 ? 7.211 14.199 -6.285 1.00 72.88 83 ALA A N 1
ATOM 672 C CA . ALA A 1 83 ? 7.712 14.546 -4.966 1.00 72.88 83 ALA A CA 1
ATOM 673 C C . ALA A 1 83 ? 6.952 13.718 -3.926 1.00 72.88 83 ALA A C 1
ATOM 675 O O . ALA A 1 83 ? 6.141 14.245 -3.171 1.00 72.88 83 ALA A O 1
ATOM 676 N N . LEU A 1 84 ? 7.190 12.406 -3.940 1.00 81.56 84 LEU A N 1
ATOM 677 C CA . LEU A 1 84 ? 6.571 11.463 -3.017 1.00 81.56 84 LEU A CA 1
ATOM 678 C C . LEU A 1 84 ? 7.397 11.397 -1.733 1.00 81.56 84 LEU A C 1
ATOM 680 O O . LEU A 1 84 ? 8.457 10.774 -1.692 1.00 81.56 84 LEU A O 1
ATOM 684 N N . SER A 1 85 ? 6.926 12.073 -0.689 1.00 85.19 85 SER A N 1
ATOM 685 C CA . SER A 1 85 ? 7.439 11.866 0.665 1.00 85.19 85 SER A CA 1
ATOM 686 C C . SER A 1 85 ? 6.767 10.658 1.314 1.00 85.19 85 SER A C 1
ATOM 688 O O . SER A 1 85 ? 5.629 10.323 0.972 1.00 85.19 85 SER A O 1
ATOM 690 N N . GLU A 1 86 ? 7.433 10.049 2.293 1.00 88.94 86 GLU A N 1
ATOM 691 C CA . GLU A 1 86 ? 6.814 9.055 3.176 1.00 88.94 86 GLU A CA 1
ATOM 692 C C . GLU A 1 86 ? 5.460 9.563 3.709 1.00 88.94 86 GLU A C 1
ATOM 694 O O . GLU A 1 86 ? 5.314 10.736 4.070 1.00 88.94 86 GLU A O 1
ATOM 699 N N . GLY A 1 87 ? 4.452 8.693 3.724 1.00 91.94 87 GLY A N 1
ATOM 700 C CA . GLY A 1 87 ? 3.093 9.011 4.161 1.00 91.94 87 GLY A CA 1
ATOM 701 C C . GLY A 1 87 ? 2.239 9.796 3.158 1.00 91.94 87 GLY A C 1
ATOM 702 O O . GLY A 1 87 ? 1.099 10.138 3.492 1.00 91.94 87 GLY A O 1
ATOM 703 N N . THR A 1 88 ? 2.726 10.074 1.940 1.00 93.75 88 THR A N 1
ATOM 704 C CA . THR A 1 88 ? 1.908 10.715 0.890 1.00 93.75 88 THR A CA 1
ATOM 705 C C . THR A 1 88 ? 0.636 9.904 0.673 1.00 93.75 88 THR A C 1
ATOM 707 O O . THR A 1 88 ? 0.710 8.723 0.351 1.00 93.75 88 THR A O 1
ATOM 710 N N . THR A 1 89 ? -0.530 10.525 0.858 1.00 96.50 89 THR A N 1
ATOM 711 C CA . THR A 1 89 ? -1.824 9.829 0.878 1.00 96.50 89 THR A CA 1
ATOM 712 C C . THR A 1 89 ? -2.797 10.457 -0.107 1.00 96.50 89 THR A C 1
ATOM 714 O O . THR A 1 89 ? -3.043 11.660 -0.050 1.00 96.50 89 THR A O 1
ATOM 717 N N . VAL A 1 90 ? -3.402 9.632 -0.959 1.00 96.44 90 VAL A N 1
ATOM 718 C CA . VAL A 1 90 ? -4.515 10.011 -1.835 1.00 96.44 90 VAL A CA 1
ATOM 71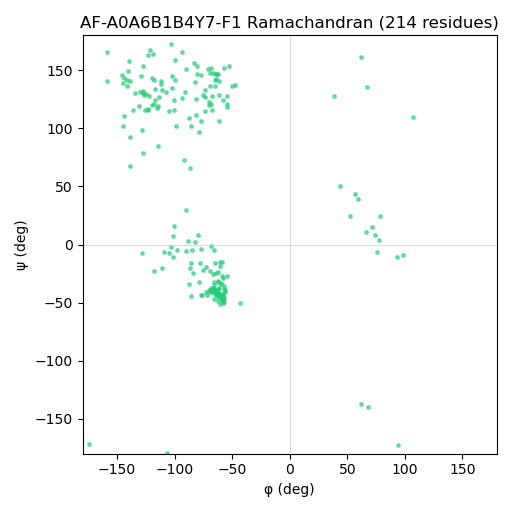9 C C . VAL A 1 90 ? -5.794 9.374 -1.305 1.00 96.44 90 VAL A C 1
ATOM 721 O O . VAL A 1 90 ? -5.829 8.178 -1.011 1.00 96.44 90 VAL A O 1
ATOM 724 N N . ARG A 1 91 ? -6.851 10.177 -1.174 1.00 97.56 91 ARG A N 1
ATOM 725 C CA . ARG A 1 91 ? -8.164 9.723 -0.712 1.00 97.56 91 ARG A CA 1
ATOM 726 C C . ARG A 1 91 ? -9.100 9.515 -1.897 1.00 97.56 91 ARG A C 1
ATOM 728 O O . ARG A 1 91 ? -9.113 10.320 -2.822 1.00 97.56 91 ARG A O 1
ATOM 735 N N . PHE A 1 92 ? -9.914 8.475 -1.831 1.00 97.12 92 PHE A N 1
ATOM 736 C CA . PHE A 1 92 ? -10.939 8.134 -2.811 1.00 97.12 92 PHE A CA 1
ATOM 737 C C . PHE A 1 92 ? -12.319 8.050 -2.130 1.00 97.12 92 PHE A C 1
ATOM 739 O O . PHE A 1 92 ? -12.393 7.971 -0.897 1.00 97.12 92 PHE A O 1
ATOM 746 N N . PRO A 1 93 ? -13.423 8.088 -2.900 1.00 96.38 93 PRO A N 1
ATOM 747 C CA . PRO A 1 93 ? -14.764 7.834 -2.379 1.00 96.38 93 PRO A CA 1
ATOM 748 C C . PRO A 1 93 ? -14.860 6.508 -1.605 1.00 96.38 93 PRO A C 1
ATOM 750 O O . PRO A 1 93 ? -14.099 5.573 -1.847 1.00 96.38 93 PRO A O 1
ATOM 753 N N . GLY A 1 94 ? -15.812 6.422 -0.670 1.00 94.75 94 GLY A N 1
ATOM 754 C CA . GLY A 1 94 ? -16.017 5.214 0.144 1.00 94.75 94 GLY A CA 1
ATOM 755 C C . GLY A 1 94 ? -15.026 5.040 1.301 1.00 94.75 94 GLY A C 1
ATOM 756 O O . GLY A 1 94 ? -14.797 3.915 1.739 1.00 94.75 94 GLY A O 1
ATOM 757 N N . ASP A 1 95 ? -14.445 6.144 1.780 1.00 95.94 95 ASP A N 1
ATOM 758 C CA . ASP A 1 95 ? -13.456 6.185 2.868 1.00 95.94 95 ASP A CA 1
ATOM 759 C C . ASP A 1 95 ? -12.223 5.304 2.592 1.00 95.94 95 ASP A C 1
ATOM 761 O O . ASP A 1 95 ? -11.742 4.535 3.433 1.00 95.94 95 ASP A O 1
ATOM 765 N N . VAL A 1 96 ? -11.741 5.391 1.347 1.00 98.00 96 VAL A N 1
ATOM 766 C CA . VAL A 1 96 ? -10.574 4.661 0.854 1.00 98.00 96 VAL A CA 1
ATOM 767 C C . VAL A 1 96 ? -9.360 5.581 0.803 1.00 98.00 96 VAL A C 1
ATOM 769 O O . VAL A 1 96 ? -9.418 6.702 0.297 1.00 98.00 96 VAL A O 1
ATOM 772 N N . TYR A 1 97 ? -8.233 5.077 1.285 1.00 98.19 97 TYR A N 1
ATOM 773 C CA . TYR A 1 97 ? -6.961 5.777 1.349 1.00 98.19 97 TYR A CA 1
ATOM 774 C C . TYR A 1 97 ? -5.883 4.927 0.693 1.00 98.19 97 TYR A C 1
ATOM 776 O O . TYR A 1 97 ? -5.734 3.756 1.030 1.00 98.19 97 TYR A O 1
ATOM 784 N N . VAL A 1 98 ? -5.110 5.524 -0.207 1.00 98.38 98 VAL A N 1
ATOM 785 C CA . VAL A 1 98 ? -3.919 4.910 -0.799 1.00 98.38 98 VAL A CA 1
ATOM 786 C C . VAL A 1 98 ? -2.716 5.724 -0.354 1.00 98.38 98 VAL A C 1
ATOM 788 O O . VAL A 1 98 ? -2.638 6.912 -0.670 1.00 98.38 98 VAL A O 1
ATOM 791 N N . ALA A 1 99 ? -1.795 5.117 0.388 1.00 97.75 99 ALA A N 1
ATOM 792 C CA . ALA A 1 99 ? -0.604 5.800 0.878 1.00 97.75 99 ALA A CA 1
ATOM 793 C C . ALA A 1 99 ? 0.686 5.166 0.387 1.00 97.75 99 ALA A C 1
ATOM 795 O O . ALA A 1 99 ? 0.785 3.945 0.310 1.00 97.75 99 ALA A O 1
ATOM 796 N N . PHE A 1 100 ? 1.658 6.028 0.106 1.00 96.88 100 PHE A N 1
ATOM 797 C CA . PHE A 1 100 ? 3.035 5.685 -0.208 1.00 96.88 100 PHE A CA 1
ATOM 798 C C . PHE A 1 100 ? 3.884 5.726 1.064 1.00 96.88 100 PHE A C 1
ATOM 800 O O . PHE A 1 100 ? 3.874 6.734 1.774 1.00 96.88 100 PHE A O 1
ATOM 807 N N . GLU A 1 101 ? 4.589 4.636 1.361 1.00 96.38 101 GLU A N 1
ATOM 808 C CA . GLU A 1 101 ? 5.436 4.470 2.550 1.00 96.38 101 GLU A CA 1
ATOM 809 C C . GLU A 1 101 ? 4.806 4.970 3.865 1.00 96.38 101 GLU A C 1
ATOM 811 O O . GLU A 1 101 ? 5.417 5.760 4.596 1.00 96.38 101 GLU A O 1
ATOM 816 N N . PRO A 1 102 ? 3.559 4.583 4.203 1.00 97.38 102 PRO A N 1
ATOM 817 C CA . PRO A 1 102 ? 2.983 4.971 5.479 1.00 97.38 102 PRO A CA 1
ATOM 818 C C . PRO A 1 102 ? 3.720 4.274 6.626 1.00 97.38 102 PRO A C 1
ATOM 820 O O . PRO A 1 102 ? 3.828 3.049 6.672 1.00 97.38 102 PRO A O 1
ATOM 823 N N . ARG A 1 103 ? 4.174 5.051 7.612 1.00 97.19 103 ARG A N 1
ATOM 824 C CA . ARG A 1 103 ? 4.741 4.484 8.840 1.00 97.19 103 ARG A CA 1
ATOM 825 C C . ARG A 1 103 ? 3.644 3.945 9.750 1.00 97.19 103 ARG A C 1
ATOM 827 O O . ARG A 1 103 ? 2.695 4.657 10.092 1.00 97.19 103 ARG A O 1
ATOM 834 N N . ILE A 1 104 ? 3.813 2.700 10.183 1.00 97.44 104 ILE A N 1
ATOM 835 C CA . ILE A 1 104 ? 2.917 2.014 11.113 1.00 97.44 104 ILE A CA 1
ATOM 836 C C . ILE A 1 104 ? 3.742 1.553 12.313 1.00 97.44 104 ILE A C 1
ATOM 838 O O . ILE A 1 104 ? 4.651 0.729 12.193 1.00 97.44 104 ILE A O 1
ATOM 842 N N . TYR A 1 105 ? 3.428 2.099 13.479 1.00 96.94 105 TYR A N 1
ATOM 843 C CA 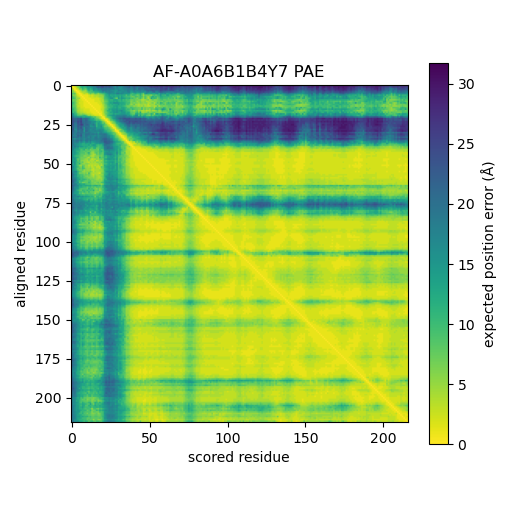. TYR A 1 105 ? 4.107 1.830 14.738 1.00 96.94 105 TYR A CA 1
ATOM 844 C C .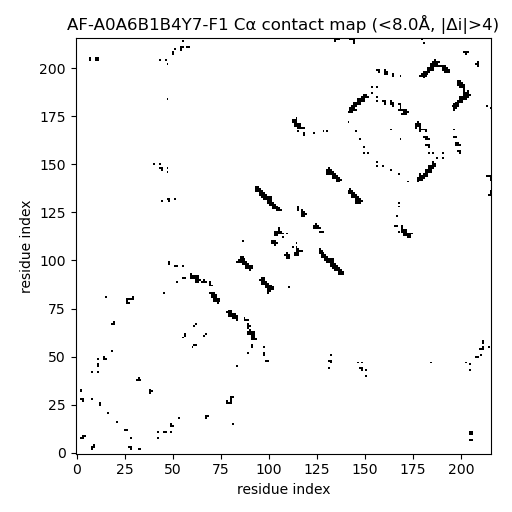 TYR A 1 105 ? 3.331 0.824 15.585 1.00 96.94 105 TYR A C 1
ATOM 846 O O . TYR A 1 105 ? 2.122 0.637 15.433 1.00 96.94 105 TYR A O 1
ATOM 854 N N . SER A 1 106 ? 4.041 0.182 16.510 1.00 93.12 106 SER A N 1
ATOM 855 C CA . SER A 1 106 ? 3.427 -0.655 17.542 1.00 93.12 106 SER A CA 1
ATOM 856 C C . SER A 1 106 ? 2.814 0.156 18.684 1.00 93.12 106 SER A C 1
ATOM 858 O O . SER A 1 106 ? 2.045 -0.390 19.466 1.00 93.12 106 SER A O 1
ATOM 860 N N . VAL A 1 107 ? 3.170 1.441 18.811 1.00 88.31 107 VAL A N 1
ATOM 861 C CA . VAL A 1 107 ? 2.665 2.341 19.856 1.00 88.31 107 VAL A CA 1
ATOM 862 C C . VAL A 1 107 ? 2.492 3.749 19.289 1.00 88.31 107 VAL A C 1
ATOM 864 O O . VAL A 1 107 ? 3.487 4.421 19.041 1.00 88.31 107 VAL A O 1
ATOM 867 N N . GLY A 1 108 ? 1.237 4.192 19.154 1.00 83.75 108 GLY A N 1
ATOM 868 C CA . GLY A 1 108 ? 0.858 5.574 18.831 1.00 83.75 108 GLY A CA 1
ATOM 869 C C . GLY A 1 108 ? 1.340 6.107 17.472 1.00 83.75 108 GLY A C 1
ATOM 870 O O . GLY A 1 108 ? 2.250 5.580 16.848 1.00 83.75 108 GLY A O 1
ATOM 871 N N . GLY A 1 109 ? 0.712 7.185 16.990 1.00 85.75 109 GLY A N 1
ATOM 872 C CA . GLY A 1 109 ? 1.238 7.987 15.871 1.00 85.75 109 GLY A CA 1
ATOM 873 C C . GLY A 1 109 ? 1.300 7.307 14.496 1.00 85.75 109 GLY A C 1
ATOM 874 O O . GLY A 1 109 ? 1.915 7.851 13.581 1.00 85.75 109 GLY A O 1
ATOM 875 N N . SER A 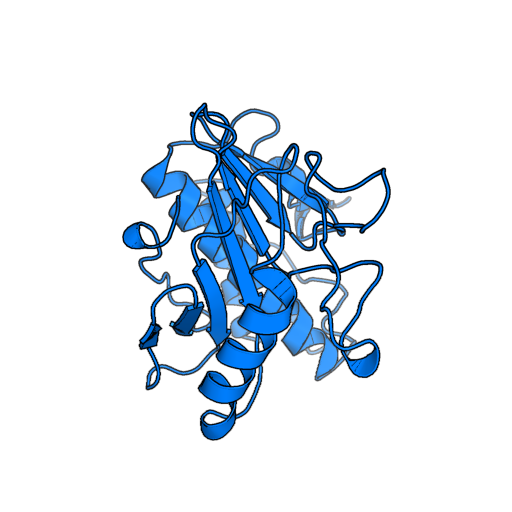1 110 ? 0.694 6.133 14.330 1.00 95.19 110 SER A N 1
ATOM 876 C CA . SER A 1 110 ? 0.652 5.437 13.046 1.00 95.19 110 SER A CA 1
ATOM 877 C C . SER A 1 110 ? -0.255 6.116 12.032 1.00 95.19 110 SER A C 1
ATOM 879 O O . SER A 1 110 ? -1.295 6.691 12.370 1.00 95.19 110 SER A O 1
ATOM 881 N N . TRP A 1 111 ? 0.093 5.951 10.759 1.00 96.81 111 TRP A N 1
ATOM 882 C CA . TRP A 1 111 ? -0.747 6.371 9.649 1.00 96.81 111 TRP A CA 1
ATOM 883 C C . TRP A 1 111 ? -2.157 5.764 9.744 1.00 96.81 111 TRP A C 1
ATOM 885 O O . TRP A 1 111 ? -2.317 4.555 9.914 1.00 96.81 111 TRP A O 1
ATOM 895 N N . GLN A 1 112 ? -3.177 6.625 9.659 1.00 95.94 112 GLN A N 1
ATOM 896 C CA . GLN A 1 112 ? -4.606 6.270 9.721 1.00 95.94 112 GLN A CA 1
ATOM 897 C C . GLN A 1 112 ? -5.016 5.414 10.936 1.00 95.94 112 GLN A C 1
ATOM 899 O O . GLN A 1 112 ? -6.029 4.720 10.887 1.00 95.94 112 GLN A O 1
ATOM 904 N N . GLY A 1 113 ? -4.260 5.477 12.038 1.00 95.19 113 GLY A N 1
ATOM 905 C CA . GLY A 1 113 ? -4.543 4.693 13.243 1.00 95.19 113 GLY A CA 1
ATOM 906 C C . GLY A 1 113 ? -4.259 3.196 13.098 1.00 95.19 113 GLY A C 1
ATOM 907 O O . GLY A 1 113 ? -4.718 2.423 13.931 1.00 95.19 113 GLY A O 1
ATOM 908 N N . LEU A 1 114 ? -3.524 2.778 12.059 1.00 97.12 114 LEU A N 1
ATOM 909 C CA . LEU A 1 114 ? -3.098 1.389 11.918 1.00 97.12 114 LEU A CA 1
ATOM 910 C C . LEU A 1 114 ? -2.155 0.979 13.054 1.00 97.12 114 LEU A C 1
ATOM 912 O O . LEU A 1 114 ? -1.338 1.753 13.533 1.00 97.12 114 LEU A O 1
ATOM 916 N N . GLU A 1 115 ? -2.213 -0.271 13.468 1.00 97.44 115 GLU A N 1
ATOM 917 C CA . GLU A 1 115 ? -1.436 -0.789 14.589 1.00 97.44 115 GLU A CA 1
ATOM 918 C C . GLU A 1 115 ? -0.538 -1.908 14.078 1.00 97.44 115 GLU A C 1
ATOM 920 O O . GLU A 1 115 ? -1.024 -2.919 13.569 1.00 97.44 115 GLU A O 1
ATOM 925 N N . ASN A 1 116 ? 0.777 -1.753 14.215 1.00 97.12 116 ASN A N 1
ATOM 926 C CA . ASN A 1 116 ? 1.702 -2.844 13.942 1.00 97.12 116 ASN A CA 1
ATOM 927 C C . ASN A 1 116 ? 1.759 -3.758 15.168 1.00 97.12 116 ASN A C 1
ATOM 929 O O . ASN A 1 116 ? 2.303 -3.369 16.200 1.00 97.12 116 ASN A O 1
ATOM 933 N N . VAL A 1 117 ? 1.234 -4.977 15.057 1.00 96.38 117 VAL A N 1
ATOM 934 C CA . VAL A 1 117 ? 1.402 -6.001 16.092 1.00 96.38 117 VAL A CA 1
ATOM 935 C C . VAL A 1 117 ? 2.695 -6.770 15.814 1.00 96.38 117 VAL A C 1
ATOM 937 O O . VAL A 1 117 ? 2.719 -7.578 14.877 1.00 96.38 117 VAL A O 1
ATOM 940 N N . PRO A 1 118 ? 3.757 -6.600 16.629 1.00 93.31 118 PRO A N 1
ATOM 941 C CA . PRO A 1 118 ? 5.038 -7.233 16.358 1.00 93.31 118 PRO A CA 1
ATOM 942 C C . PRO A 1 118 ? 4.927 -8.755 16.253 1.00 93.31 118 PRO A C 1
ATOM 944 O O . PRO A 1 118 ? 4.047 -9.398 16.846 1.00 93.31 118 PRO A O 1
ATOM 947 N N . HIS A 1 119 ? 5.832 -9.336 15.474 1.00 92.94 119 HIS A N 1
ATOM 948 C CA . HIS A 1 119 ? 5.947 -10.779 15.342 1.00 92.94 119 HIS A CA 1
ATOM 949 C C . HIS A 1 119 ? 6.294 -11.421 16.707 1.00 92.94 119 HIS A C 1
ATOM 951 O O . HIS A 1 119 ? 7.097 -10.852 17.446 1.00 92.94 119 HIS A O 1
ATOM 957 N N . PRO A 1 120 ? 5.719 -12.589 17.068 1.00 90.81 120 PRO A N 1
ATOM 958 C CA . PRO A 1 120 ? 5.973 -13.225 18.365 1.00 90.81 120 PRO A CA 1
ATOM 959 C C . PRO A 1 120 ? 7.420 -13.704 18.526 1.00 90.81 120 PRO A C 1
ATOM 961 O O . PRO A 1 120 ? 7.949 -13.670 19.630 1.00 90.81 120 PRO A O 1
ATOM 964 N N . ASN A 1 121 ? 8.076 -14.123 17.436 1.00 92.25 121 ASN A N 1
ATOM 965 C CA . ASN A 1 121 ? 9.526 -14.336 17.424 1.00 92.25 121 ASN A CA 1
ATOM 966 C C . ASN A 1 121 ? 10.248 -12.978 17.570 1.00 92.25 121 ASN A C 1
ATOM 968 O O . ASN A 1 121 ? 10.157 -12.174 16.634 1.00 92.25 121 ASN A O 1
ATOM 972 N N . PRO A 1 122 ? 11.008 -12.743 18.660 1.00 90.19 122 PRO A N 1
ATOM 973 C CA . PRO A 1 122 ? 11.710 -11.481 18.897 1.00 90.19 122 PRO A CA 1
ATOM 974 C C . PRO A 1 122 ? 12.712 -11.104 17.803 1.00 90.19 122 PRO A C 1
ATOM 976 O O . PRO A 1 122 ? 12.942 -9.922 17.575 1.00 90.19 122 PRO A O 1
ATOM 979 N N . GLN A 1 123 ? 13.277 -12.084 17.090 1.00 91.00 123 GLN A N 1
ATOM 980 C CA . GLN A 1 123 ? 14.225 -11.840 15.994 1.00 91.00 123 GLN A CA 1
ATOM 981 C C . GLN A 1 123 ? 13.562 -11.207 14.763 1.00 91.00 123 GLN A C 1
ATOM 983 O O . GLN A 1 123 ? 14.231 -10.570 13.956 1.00 91.00 123 GLN A O 1
ATOM 988 N N . LEU A 1 124 ? 12.245 -11.380 14.621 1.00 87.44 124 LEU A N 1
ATOM 989 C CA . LEU A 1 124 ? 11.441 -10.824 13.530 1.00 87.44 124 LEU A CA 1
ATOM 990 C C . LEU A 1 124 ? 10.592 -9.629 13.990 1.00 87.44 124 LEU A C 1
ATOM 992 O O . LEU A 1 124 ? 9.937 -8.979 13.174 1.00 87.44 124 LEU A O 1
ATOM 996 N N . ALA A 1 125 ? 10.569 -9.346 15.294 1.00 91.06 125 ALA A N 1
ATOM 997 C CA . ALA A 1 125 ? 9.757 -8.291 15.874 1.00 91.06 125 ALA A CA 1
ATOM 998 C C . ALA A 1 125 ? 10.297 -6.911 15.474 1.00 91.06 125 ALA A C 1
ATOM 1000 O O . ALA A 1 125 ? 11.435 -6.553 15.768 1.00 91.06 125 ALA A O 1
ATOM 1001 N N . GLN A 1 126 ? 9.449 -6.105 14.840 1.00 91.75 126 GLN A N 1
ATOM 1002 C CA . GLN A 1 126 ? 9.759 -4.724 14.478 1.00 91.75 126 GLN A CA 1
ATOM 1003 C C . GLN A 1 126 ? 8.799 -3.791 15.212 1.00 91.75 126 GLN A C 1
ATOM 1005 O O . GLN A 1 126 ? 7.595 -4.041 15.241 1.00 91.75 126 GLN A O 1
ATOM 1010 N N . ARG A 1 127 ? 9.324 -2.711 15.806 1.00 92.69 127 ARG A N 1
ATOM 1011 C CA . ARG A 1 127 ? 8.511 -1.674 16.477 1.00 92.69 127 ARG A CA 1
ATOM 1012 C C . ARG A 1 127 ? 7.808 -0.746 15.488 1.00 92.69 127 ARG A C 1
ATOM 1014 O O . ARG A 1 127 ? 6.802 -0.127 15.819 1.00 92.69 127 ARG A O 1
ATOM 1021 N N . SER A 1 128 ? 8.327 -0.665 14.272 1.00 94.75 128 SER A N 1
ATOM 1022 C CA . SER A 1 128 ? 7.766 0.119 13.183 1.00 94.75 128 SER A CA 1
ATOM 1023 C C . SER A 1 128 ? 7.972 -0.608 11.869 1.00 94.75 128 SER A C 1
ATOM 1025 O O . SER A 1 128 ? 9.034 -1.190 11.649 1.00 94.75 128 SER A O 1
ATOM 1027 N N . ILE A 1 129 ? 6.991 -0.505 10.989 1.00 95.81 129 ILE A N 1
ATOM 1028 C CA . ILE A 1 129 ? 7.062 -0.979 9.613 1.00 95.81 129 ILE A CA 1
ATOM 1029 C C . ILE A 1 129 ? 6.669 0.159 8.667 1.00 95.81 129 ILE A C 1
ATOM 1031 O O . ILE A 1 129 ? 5.926 1.065 9.045 1.00 95.81 129 ILE A O 1
ATOM 1035 N N . ALA A 1 130 ? 7.177 0.096 7.443 1.00 95.81 130 ALA A N 1
ATOM 1036 C CA . ALA A 1 130 ? 6.831 0.994 6.352 1.00 95.81 130 ALA A CA 1
ATOM 1037 C C . ALA A 1 130 ? 6.700 0.135 5.086 1.00 95.81 130 ALA A C 1
ATOM 1039 O O . ALA A 1 130 ? 7.724 -0.210 4.500 1.00 95.81 130 ALA A O 1
ATOM 1040 N N . PRO A 1 131 ? 5.492 -0.350 4.756 1.00 97.00 131 PRO A N 1
ATOM 1041 C CA . PRO A 1 131 ? 5.232 -0.941 3.447 1.00 97.00 131 PRO A CA 1
ATOM 1042 C C . PRO A 1 131 ? 5.285 0.121 2.351 1.00 97.00 131 PRO A C 1
ATOM 1044 O O . PRO A 1 131 ? 4.921 1.264 2.611 1.00 97.00 131 PRO A O 1
ATOM 1047 N N . ASP A 1 132 ? 5.643 -0.254 1.125 1.00 97.19 132 ASP A N 1
ATOM 1048 C CA . ASP A 1 132 ? 5.763 0.727 0.034 1.00 97.19 132 ASP A CA 1
ATOM 1049 C C . ASP A 1 132 ? 4.413 1.354 -0.339 1.00 97.19 132 ASP A C 1
ATOM 1051 O O . ASP A 1 132 ? 4.331 2.559 -0.582 1.00 97.19 132 ASP A O 1
ATOM 1055 N N . VAL A 1 133 ? 3.334 0.562 -0.351 1.00 98.44 133 VAL A N 1
ATOM 1056 C CA . VAL A 1 133 ? 1.975 1.052 -0.609 1.00 98.44 133 VAL A CA 1
ATOM 1057 C C . VAL A 1 133 ? 0.946 0.347 0.270 1.00 98.44 133 VAL A C 1
ATOM 1059 O O . VAL A 1 133 ? 0.934 -0.879 0.388 1.00 98.44 133 VAL A O 1
ATOM 1062 N N . VAL A 1 134 ? 0.009 1.114 0.829 1.00 98.62 134 VAL A N 1
ATOM 1063 C CA . VAL A 1 134 ? -1.163 0.579 1.542 1.00 98.62 134 VAL A CA 1
ATOM 1064 C C . VAL A 1 134 ? -2.433 1.149 0.943 1.00 98.62 134 VAL A C 1
ATOM 1066 O O . VAL A 1 134 ? -2.571 2.366 0.835 1.00 98.62 134 VAL A O 1
ATOM 1069 N N . VAL A 1 135 ? -3.380 0.273 0.616 1.00 98.62 135 VAL A N 1
ATOM 1070 C CA . VAL A 1 135 ? -4.766 0.635 0.309 1.00 98.62 135 VAL A CA 1
ATOM 1071 C C . VAL A 1 135 ? -5.623 0.252 1.501 1.00 98.62 135 VAL A C 1
ATOM 1073 O O . VAL A 1 135 ? -5.741 -0.928 1.808 1.00 98.62 135 VAL A O 1
ATOM 1076 N N . LEU A 1 136 ? -6.215 1.231 2.175 1.00 98.56 136 LEU A N 1
ATOM 1077 C CA . LEU A 1 136 ? -7.067 1.045 3.345 1.00 98.56 136 LEU A CA 1
ATOM 1078 C C . LEU A 1 136 ? -8.481 1.529 3.032 1.00 98.56 136 LEU A C 1
ATOM 1080 O O . LEU A 1 136 ? -8.663 2.697 2.708 1.00 98.56 136 LEU A O 1
ATOM 1084 N N . ARG A 1 137 ? -9.486 0.668 3.208 1.00 97.69 137 ARG A N 1
ATOM 1085 C CA . ARG A 1 137 ? -10.897 1.060 3.283 1.00 97.69 137 ARG A CA 1
ATOM 1086 C C . ARG A 1 137 ? -11.341 1.100 4.739 1.00 97.69 137 ARG A C 1
ATOM 1088 O O . ARG A 1 137 ? -11.411 0.058 5.396 1.00 97.69 137 ARG A O 1
ATOM 1095 N N . ARG A 1 138 ? -11.702 2.284 5.224 1.00 93.69 138 ARG A N 1
ATOM 1096 C CA . ARG A 1 138 ? -12.222 2.523 6.575 1.00 93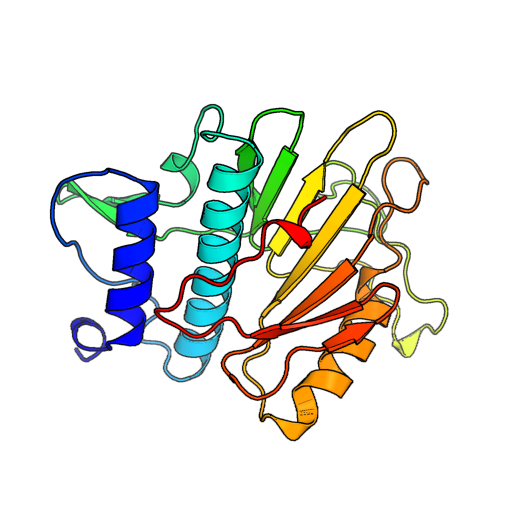.69 138 ARG A CA 1
ATOM 1097 C C . ARG A 1 138 ? -13.752 2.437 6.564 1.00 93.69 138 ARG A C 1
ATOM 1099 O O . ARG A 1 138 ? -14.465 3.422 6.628 1.00 93.69 138 ARG A O 1
ATOM 1106 N N . SER A 1 139 ? -14.274 1.222 6.437 1.00 90.50 139 SER A N 1
ATOM 1107 C CA . SER A 1 139 ? -15.720 0.971 6.547 1.00 90.50 139 SER A CA 1
ATOM 1108 C C . SER A 1 139 ? -16.060 0.283 7.871 1.00 90.50 139 SER A C 1
ATOM 1110 O O . SER A 1 139 ? -15.157 -0.024 8.648 1.00 90.50 139 SER A O 1
ATOM 1112 N N . ALA A 1 140 ? -17.340 -0.027 8.108 1.00 88.69 140 ALA A N 1
ATOM 1113 C CA . ALA A 1 140 ? -17.755 -0.869 9.238 1.00 88.69 140 ALA A CA 1
ATOM 1114 C C . ALA A 1 140 ? -17.023 -2.229 9.267 1.00 88.69 140 ALA A C 1
ATOM 1116 O O . ALA A 1 140 ? -16.814 -2.798 10.333 1.00 88.69 140 ALA A O 1
ATOM 1117 N N . GLN A 1 141 ? -16.597 -2.722 8.099 1.00 92.00 141 GLN A N 1
ATOM 1118 C CA . GLN A 1 141 ? -15.680 -3.851 7.955 1.00 92.00 141 GLN A CA 1
ATOM 1119 C C . GLN A 1 141 ? -14.369 -3.343 7.336 1.00 92.00 141 GLN A C 1
ATOM 1121 O O . GLN A 1 141 ? -14.224 -3.335 6.104 1.00 92.00 141 GLN A O 1
ATOM 1126 N N . PRO A 1 142 ? -13.434 -2.826 8.151 1.00 95.88 142 PRO A N 1
ATOM 1127 C CA . PRO A 1 142 ? -12.213 -2.241 7.627 1.00 95.88 142 PRO A CA 1
ATOM 1128 C C . PRO A 1 142 ? -11.362 -3.305 6.934 1.00 95.88 142 PRO A C 1
ATOM 1130 O O . PRO A 1 142 ? -11.288 -4.454 7.367 1.00 95.88 142 PRO A O 1
ATOM 1133 N N . ALA A 1 143 ? -10.738 -2.922 5.826 1.00 97.81 143 ALA A N 1
ATOM 1134 C CA . ALA A 1 143 ? -9.930 -3.828 5.025 1.00 97.81 143 ALA A CA 1
ATOM 1135 C C . ALA A 1 143 ? -8.736 -3.087 4.436 1.00 97.81 143 ALA A C 1
ATOM 1137 O O . ALA A 1 143 ? -8.873 -1.960 3.963 1.00 97.81 143 ALA A O 1
ATOM 1138 N N . ALA A 1 144 ? -7.581 -3.737 4.445 1.00 98.25 144 ALA A N 1
ATOM 1139 C CA . ALA A 1 144 ? -6.341 -3.220 3.911 1.00 98.25 144 ALA A CA 1
ATOM 1140 C C . ALA A 1 144 ? -5.697 -4.223 2.954 1.00 98.25 144 ALA A C 1
ATOM 1142 O O . ALA A 1 144 ? -5.759 -5.436 3.163 1.00 98.25 144 ALA A O 1
ATOM 1143 N N . VAL A 1 145 ? -5.055 -3.703 1.918 1.00 98.38 145 VAL A N 1
ATOM 1144 C CA . VAL A 1 145 ? -4.203 -4.462 1.003 1.00 98.38 145 VAL A CA 1
ATOM 1145 C C . VAL A 1 145 ? -2.871 -3.746 0.937 1.00 98.38 145 VAL A C 1
ATOM 1147 O O . VAL A 1 145 ? -2.819 -2.521 0.817 1.00 98.38 145 VAL A O 1
ATOM 1150 N N . ILE A 1 146 ? -1.799 -4.513 1.079 1.00 98.56 146 ILE A N 1
ATOM 1151 C CA . ILE A 1 146 ? -0.442 -3.990 1.156 1.00 98.56 146 ILE A CA 1
ATOM 1152 C C . ILE A 1 146 ? 0.304 -4.443 -0.088 1.00 98.56 146 ILE A C 1
ATOM 1154 O O . ILE A 1 146 ? 0.342 -5.638 -0.365 1.00 98.56 146 ILE A O 1
ATOM 1158 N N . PHE A 1 147 ? 0.907 -3.500 -0.806 1.00 98.44 147 PHE A N 1
ATOM 1159 C CA . PHE A 1 147 ? 1.838 -3.789 -1.888 1.00 98.44 147 PHE A CA 1
ATOM 1160 C C . PHE A 1 147 ? 3.234 -3.369 -1.452 1.00 98.44 147 PHE A C 1
ATOM 1162 O O . PHE A 1 147 ? 3.433 -2.266 -0.944 1.00 98.44 147 PHE A O 1
ATOM 1169 N N . ASP A 1 148 ? 4.200 -4.248 -1.666 1.00 97.25 148 ASP A N 1
ATOM 1170 C CA . ASP A 1 148 ? 5.598 -3.988 -1.351 1.00 97.25 148 ASP A CA 1
ATOM 1171 C C . ASP A 1 148 ? 6.434 -4.369 -2.577 1.00 97.25 148 ASP A C 1
ATOM 1173 O O . ASP A 1 148 ? 6.389 -5.500 -3.070 1.00 97.25 148 ASP A O 1
ATOM 1177 N N . ALA A 1 149 ? 7.136 -3.389 -3.127 1.00 93.50 149 ALA A N 1
ATOM 1178 C CA . ALA A 1 149 ? 7.897 -3.475 -4.352 1.00 93.50 149 ALA A CA 1
ATOM 1179 C C . ALA A 1 149 ? 9.175 -4.292 -4.124 1.00 93.50 149 ALA A C 1
ATOM 1181 O O . ALA A 1 149 ? 9.976 -4.055 -3.215 1.00 93.50 149 ALA A O 1
ATOM 1182 N N . LYS A 1 150 ? 9.390 -5.304 -4.960 1.00 89.44 150 LYS A N 1
ATOM 1183 C CA . LYS A 1 150 ? 10.512 -6.235 -4.857 1.00 89.44 150 LYS A CA 1
ATOM 1184 C C . LYS A 1 150 ? 11.236 -6.325 -6.188 1.00 89.44 150 LYS A C 1
ATOM 1186 O O . LYS A 1 150 ? 10.875 -7.078 -7.086 1.00 89.44 150 LYS A O 1
ATOM 1191 N N . TYR A 1 151 ? 12.335 -5.581 -6.273 1.00 82.25 151 TYR A N 1
ATOM 1192 C CA . TYR A 1 151 ? 13.281 -5.656 -7.383 1.00 82.25 151 TYR A CA 1
ATOM 1193 C C . TYR A 1 151 ? 14.328 -6.754 -7.121 1.00 82.25 151 TYR A C 1
ATOM 1195 O O . TYR A 1 151 ? 15.502 -6.485 -6.869 1.00 82.25 151 TYR A O 1
ATOM 1203 N N . VAL A 1 152 ? 13.877 -8.009 -7.096 1.00 77.50 152 VAL A N 1
ATOM 1204 C CA . VAL A 1 152 ? 14.704 -9.200 -6.822 1.00 77.50 152 VAL A CA 1
ATOM 1205 C C . VAL A 1 152 ? 14.698 -10.146 -8.020 1.00 77.50 152 VAL A C 1
ATOM 1207 O O . VAL A 1 152 ? 13.849 -10.024 -8.893 1.00 77.50 152 VAL A O 1
ATOM 1210 N N . GLY A 1 153 ? 15.634 -11.097 -8.083 1.00 72.56 153 GLY A N 1
ATOM 1211 C CA . GLY A 1 153 ? 15.609 -12.130 -9.126 1.00 72.56 153 GLY A CA 1
ATOM 1212 C C . GLY A 1 153 ? 14.373 -13.032 -9.018 1.00 72.56 153 GLY A C 1
ATOM 1213 O O . GLY A 1 153 ? 13.935 -13.318 -7.905 1.00 72.56 153 GLY A O 1
ATOM 1214 N N . LEU A 1 154 ? 13.867 -13.509 -10.162 1.00 77.31 154 LEU A N 1
ATOM 1215 C CA . LEU A 1 154 ? 12.632 -14.299 -10.307 1.00 77.31 154 LEU A CA 1
ATOM 1216 C C . LEU A 1 154 ? 12.466 -15.388 -9.231 1.00 77.31 154 LEU A C 1
ATOM 1218 O O . LEU A 1 154 ? 11.469 -15.421 -8.518 1.00 77.31 154 LEU A O 1
ATOM 1222 N N . ARG A 1 155 ? 13.506 -16.208 -9.023 1.00 82.31 155 ARG A N 1
ATOM 1223 C CA . ARG A 1 155 ? 13.511 -17.320 -8.050 1.00 82.31 155 ARG A CA 1
ATOM 1224 C C . ARG A 1 155 ? 13.287 -16.922 -6.584 1.00 82.31 155 ARG A C 1
ATOM 1226 O O . ARG A 1 155 ? 13.087 -17.793 -5.752 1.00 82.31 155 ARG A O 1
ATOM 1233 N N . TRP A 1 156 ? 13.405 -15.638 -6.249 1.00 84.69 156 TRP A N 1
ATOM 1234 C CA . TRP A 1 156 ? 13.258 -15.131 -4.882 1.00 84.69 156 TRP A CA 1
ATOM 1235 C C . TRP A 1 156 ? 11.898 -14.488 -4.622 1.00 84.69 156 TRP A C 1
ATOM 1237 O O . TRP A 1 156 ? 11.602 -14.179 -3.471 1.00 84.69 156 TRP A O 1
ATOM 1247 N N . VAL A 1 157 ? 11.091 -14.247 -5.659 1.00 85.81 157 VAL A N 1
ATOM 1248 C CA . VAL A 1 157 ? 9.832 -13.494 -5.554 1.00 85.81 157 VAL A CA 1
ATOM 1249 C C . VAL A 1 157 ? 8.884 -14.138 -4.545 1.00 85.81 157 VAL A C 1
ATOM 1251 O O . VAL A 1 157 ? 8.426 -13.464 -3.626 1.00 85.81 157 VAL A O 1
ATOM 1254 N N . GLU A 1 158 ? 8.654 -15.445 -4.661 1.00 89.75 158 GLU A N 1
ATOM 1255 C CA . GLU A 1 158 ? 7.741 -16.173 -3.776 1.00 89.75 158 GLU A CA 1
ATOM 1256 C C . GLU A 1 158 ? 8.229 -16.182 -2.321 1.00 89.75 158 GLU A C 1
ATOM 1258 O O . GLU A 1 158 ? 7.465 -15.889 -1.401 1.00 89.75 158 GLU A O 1
ATOM 1263 N N . THR A 1 159 ? 9.529 -16.410 -2.103 1.00 90.56 159 THR A N 1
ATOM 1264 C CA . THR A 1 159 ? 10.130 -16.313 -0.765 1.00 90.56 159 THR A CA 1
ATOM 1265 C C . THR A 1 159 ? 9.916 -14.924 -0.163 1.00 90.56 159 THR A C 1
ATOM 1267 O O . THR A 1 159 ? 9.538 -14.811 1.002 1.00 90.56 159 THR A O 1
ATOM 1270 N N . ARG A 1 160 ? 10.089 -13.853 -0.954 1.00 91.81 160 ARG A N 1
ATOM 1271 C CA . ARG A 1 160 ? 9.821 -12.486 -0.485 1.00 91.81 160 ARG A CA 1
ATOM 1272 C C . ARG A 1 160 ? 8.347 -12.266 -0.179 1.00 91.81 160 ARG A C 1
ATOM 1274 O O . ARG A 1 160 ? 8.054 -11.640 0.831 1.00 91.81 160 ARG A O 1
ATOM 1281 N N . ALA A 1 161 ? 7.428 -12.789 -0.984 1.00 93.44 161 ALA A N 1
ATOM 1282 C CA . ALA A 1 161 ? 5.997 -12.686 -0.709 1.00 93.44 161 ALA A CA 1
ATOM 1283 C C . ALA A 1 161 ? 5.635 -13.295 0.661 1.00 93.44 161 ALA A C 1
ATOM 1285 O O . ALA A 1 161 ? 4.942 -12.657 1.456 1.00 93.44 161 ALA A O 1
ATOM 1286 N N . ALA A 1 162 ? 6.180 -14.473 0.984 1.00 94.44 162 ALA A N 1
ATOM 1287 C CA . ALA A 1 162 ? 5.972 -15.121 2.279 1.00 94.44 162 ALA A CA 1
ATOM 1288 C C . ALA A 1 162 ? 6.572 -14.320 3.455 1.00 94.44 162 ALA A C 1
ATOM 1290 O O . ALA A 1 162 ? 5.929 -14.153 4.495 1.00 94.44 162 ALA A O 1
ATOM 1291 N N . GLU A 1 163 ? 7.781 -13.772 3.297 1.00 93.56 163 GLU A N 1
ATOM 1292 C CA . GLU A 1 163 ? 8.413 -12.914 4.311 1.00 93.56 163 GLU A CA 1
ATOM 1293 C C . GLU A 1 163 ? 7.605 -11.633 4.571 1.00 93.56 163 GLU A C 1
ATOM 1295 O O . GLU A 1 163 ? 7.410 -11.231 5.722 1.00 93.56 163 GLU A O 1
ATOM 1300 N N . LEU A 1 164 ? 7.101 -10.997 3.510 1.00 95.94 164 LEU A N 1
ATOM 1301 C CA . LEU A 1 164 ? 6.258 -9.807 3.612 1.00 95.94 164 LEU A CA 1
ATOM 1302 C C . LEU A 1 164 ? 4.942 -10.123 4.315 1.00 95.94 164 LEU A C 1
ATOM 1304 O O . LEU A 1 164 ? 4.505 -9.350 5.167 1.00 95.94 164 LEU A O 1
ATOM 1308 N N . HIS A 1 165 ? 4.334 -11.271 4.020 1.00 96.75 165 HIS A N 1
ATOM 1309 C CA . HIS A 1 165 ? 3.142 -11.726 4.725 1.00 96.75 165 HIS A CA 1
ATOM 1310 C C . HIS A 1 165 ? 3.398 -11.866 6.229 1.00 96.75 165 HIS A C 1
ATOM 1312 O O . HIS A 1 165 ? 2.641 -11.317 7.033 1.00 96.75 165 HIS A O 1
ATOM 1318 N N . ALA A 1 166 ? 4.498 -12.512 6.627 1.00 93.62 166 ALA A N 1
ATOM 1319 C CA . ALA A 1 166 ? 4.875 -12.637 8.037 1.00 93.62 166 ALA A CA 1
ATOM 1320 C C . ALA A 1 166 ? 5.088 -11.269 8.713 1.00 93.62 166 ALA A C 1
ATOM 1322 O O . ALA A 1 166 ? 4.775 -11.101 9.895 1.00 93.62 166 ALA A O 1
ATOM 1323 N N . LYS A 1 167 ? 5.585 -10.284 7.954 1.00 94.38 167 LYS A N 1
ATOM 1324 C CA . LYS A 1 167 ? 5.840 -8.917 8.422 1.00 94.38 167 LYS A CA 1
ATOM 1325 C C . LYS A 1 167 ? 4.564 -8.077 8.549 1.00 94.38 167 LYS A C 1
ATOM 1327 O O . LYS A 1 167 ? 4.426 -7.347 9.525 1.00 94.38 167 LYS A O 1
ATOM 1332 N N . TYR A 1 168 ? 3.651 -8.150 7.581 1.00 97.31 168 TYR A N 1
ATOM 1333 C CA . TYR A 1 168 ? 2.569 -7.170 7.428 1.00 97.31 168 TYR A CA 1
ATOM 1334 C C . TYR A 1 168 ? 1.160 -7.688 7.737 1.00 97.31 168 TYR A C 1
ATOM 1336 O O . TYR A 1 168 ? 0.288 -6.886 8.058 1.00 97.31 168 TYR A O 1
ATOM 1344 N N . SER A 1 169 ? 0.918 -9.002 7.712 1.00 96.19 169 SER A N 1
ATOM 1345 C CA . SER A 1 169 ? -0.419 -9.590 7.956 1.00 96.19 169 SER A CA 1
ATOM 1346 C C . SER A 1 169 ? -1.008 -9.276 9.335 1.00 96.19 169 SER A C 1
ATOM 1348 O O . SER A 1 169 ? -2.210 -9.388 9.556 1.00 96.19 169 SER A O 1
ATOM 1350 N N . ARG A 1 170 ? -0.159 -8.871 10.282 1.00 95.31 170 ARG A N 1
ATOM 1351 C CA . ARG A 1 170 ? -0.517 -8.633 11.684 1.00 95.31 170 ARG A CA 1
ATOM 1352 C C . ARG A 1 170 ? -1.011 -7.210 11.956 1.00 95.31 170 ARG A C 1
ATOM 1354 O O . ARG A 1 170 ? -1.277 -6.883 13.111 1.00 95.31 170 ARG A O 1
ATOM 1361 N N . VAL A 1 171 ? -1.123 -6.364 10.930 1.00 97.56 171 VAL A N 1
ATOM 1362 C CA . VAL A 1 171 ? -1.601 -4.987 11.089 1.00 97.56 171 VAL A CA 1
ATOM 1363 C C . VAL A 1 171 ? -3.091 -4.956 11.442 1.00 97.56 171 VAL A C 1
ATOM 1365 O O . VAL A 1 171 ? -3.912 -5.672 10.858 1.00 97.56 171 VAL A O 1
ATOM 1368 N N . ARG A 1 172 ? -3.436 -4.101 12.407 1.00 97.31 172 ARG A N 1
ATOM 1369 C CA . ARG A 1 172 ? -4.799 -3.908 12.914 1.00 97.31 172 ARG A CA 1
ATOM 1370 C C . ARG A 1 172 ? -5.273 -2.466 12.760 1.00 97.31 172 ARG A C 1
ATOM 1372 O O . ARG A 1 172 ? -4.475 -1.575 12.492 1.00 97.31 172 ARG A O 1
ATOM 1379 N N . LEU A 1 173 ? -6.569 -2.250 12.948 1.00 96.50 173 LEU A N 1
ATOM 1380 C CA . LEU A 1 173 ? -7.188 -0.938 13.118 1.00 96.50 173 LEU A CA 1
ATOM 1381 C C . LEU A 1 173 ? -8.197 -1.029 14.264 1.00 96.50 173 LEU A C 1
ATOM 1383 O O . LEU A 1 173 ? -9.168 -1.778 14.160 1.00 96.50 173 LEU A O 1
ATOM 1387 N N . GLY A 1 174 ? -7.961 -0.306 15.361 1.00 93.81 174 GLY A N 1
ATOM 1388 C CA . GLY A 1 174 ? -8.814 -0.389 16.549 1.00 93.81 174 GLY A CA 1
ATOM 1389 C C . GLY A 1 174 ? -8.863 -1.807 17.125 1.00 93.81 174 GLY A C 1
ATOM 1390 O O . GLY A 1 174 ? -9.935 -2.294 17.476 1.00 93.81 174 GLY A O 1
ATOM 1391 N N . GLY A 1 175 ? -7.729 -2.515 17.135 1.00 93.81 175 GLY A N 1
ATOM 1392 C CA . GLY A 1 175 ? -7.637 -3.910 17.579 1.00 93.81 175 GLY A CA 1
ATOM 1393 C C . GLY A 1 175 ? -8.182 -4.974 16.610 1.00 93.81 175 GLY A C 1
ATOM 1394 O O . GLY A 1 175 ? -7.965 -6.163 16.855 1.00 93.81 175 GLY A O 1
ATOM 1395 N N . VAL A 1 176 ? -8.823 -4.594 15.498 1.00 95.00 176 VAL A N 1
ATOM 1396 C CA . VAL A 1 176 ? -9.370 -5.531 14.497 1.00 95.00 176 VAL A CA 1
ATOM 1397 C C . VAL A 1 176 ? -8.328 -5.821 13.408 1.00 95.00 176 VAL A C 1
ATOM 1399 O O . VAL A 1 176 ? -7.760 -4.871 12.871 1.00 95.00 176 VAL A O 1
ATOM 1402 N N . PRO A 1 177 ? -8.053 -7.088 13.039 1.00 96.44 177 PRO A N 1
ATOM 1403 C CA . PRO A 1 177 ? -7.216 -7.409 11.880 1.00 96.44 177 PRO A CA 1
ATOM 1404 C C . PRO A 1 177 ? -7.825 -6.865 10.585 1.00 96.44 177 PRO A C 1
ATOM 1406 O O . PRO A 1 177 ? -8.993 -7.122 10.303 1.00 96.44 177 PRO A O 1
ATOM 1409 N N . VAL A 1 178 ? -7.037 -6.133 9.794 1.00 97.31 178 VAL A N 1
ATOM 1410 C CA . VAL A 1 178 ? -7.544 -5.481 8.569 1.00 97.31 178 VAL A CA 1
ATOM 1411 C C . VAL A 1 178 ? -6.884 -5.962 7.287 1.00 97.31 178 VAL A C 1
ATOM 1413 O O . VAL A 1 178 ? -7.474 -5.816 6.220 1.00 97.31 178 VAL A O 1
ATOM 1416 N N . VAL A 1 179 ? -5.678 -6.525 7.347 1.00 97.88 179 VAL A N 1
ATOM 1417 C CA . VAL A 1 179 ? -4.935 -6.904 6.138 1.00 97.88 179 VAL A CA 1
ATOM 1418 C C . VAL A 1 179 ? -5.549 -8.150 5.511 1.00 97.88 179 VAL A C 1
ATOM 1420 O O . VAL A 1 179 ? -5.518 -9.227 6.098 1.00 97.88 179 VAL A O 1
ATOM 1423 N N . ARG A 1 180 ? -6.103 -7.991 4.306 1.00 96.25 180 ARG A N 1
ATOM 1424 C CA . ARG A 1 180 ? -6.661 -9.087 3.506 1.00 96.25 180 ARG A CA 1
ATOM 1425 C C . ARG A 1 180 ? -5.600 -9.780 2.674 1.00 96.25 180 ARG A C 1
ATOM 1427 O O . ARG A 1 180 ? -5.608 -10.997 2.605 1.00 96.25 180 ARG A O 1
ATOM 1434 N N . ASN A 1 181 ? -4.730 -8.997 2.040 1.00 96.81 181 ASN A N 1
ATOM 1435 C CA . ASN A 1 181 ? -3.662 -9.500 1.189 1.00 96.81 181 ASN A CA 1
ATOM 1436 C C . ASN A 1 181 ? -2.390 -8.672 1.366 1.00 96.81 181 ASN A C 1
ATOM 1438 O O . ASN A 1 181 ? -2.441 -7.442 1.474 1.00 96.81 181 ASN A O 1
ATOM 1442 N N . VAL A 1 182 ? -1.256 -9.366 1.341 1.00 98.00 182 VAL A N 1
ATOM 1443 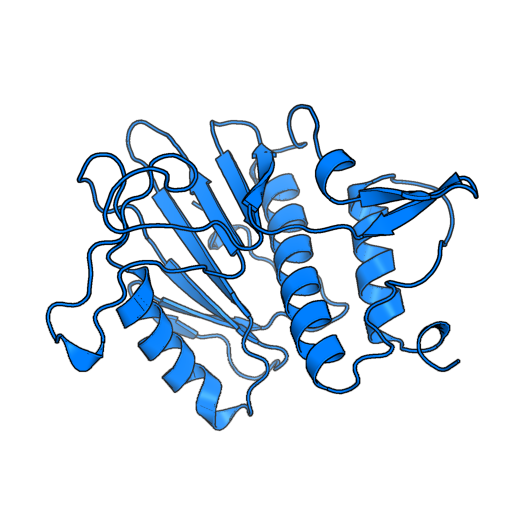C CA . VAL A 1 182 ? 0.081 -8.783 1.221 1.00 98.00 182 VAL A CA 1
ATOM 1444 C C . VAL A 1 182 ? 0.691 -9.221 -0.106 1.00 98.00 182 VAL A C 1
ATOM 1446 O O . VAL A 1 182 ? 0.868 -10.411 -0.344 1.00 98.00 182 VAL A O 1
ATOM 1449 N N . LEU A 1 183 ? 1.007 -8.269 -0.976 1.00 97.81 183 LEU A N 1
ATOM 1450 C CA . LEU A 1 183 ? 1.403 -8.528 -2.354 1.00 97.81 183 LEU A CA 1
ATOM 1451 C C . LEU A 1 183 ? 2.830 -8.043 -2.604 1.00 97.81 183 LEU A C 1
ATOM 1453 O O . LEU A 1 183 ? 3.132 -6.856 -2.468 1.00 97.81 183 LEU A O 1
ATOM 1457 N N . ALA A 1 184 ? 3.707 -8.961 -3.004 1.00 96.81 184 ALA A N 1
ATOM 1458 C CA . ALA A 1 184 ? 5.014 -8.618 -3.546 1.00 96.81 184 ALA A CA 1
ATOM 1459 C C . ALA A 1 184 ? 4.839 -8.137 -4.994 1.00 96.81 184 ALA A C 1
ATOM 1461 O O . ALA A 1 184 ? 4.591 -8.948 -5.883 1.00 96.81 184 ALA A O 1
ATOM 1462 N N . ALA A 1 185 ? 4.962 -6.836 -5.246 1.00 95.56 185 ALA A N 1
ATOM 1463 C CA . ALA A 1 185 ? 4.954 -6.306 -6.608 1.00 95.56 185 ALA A CA 1
ATOM 1464 C C . ALA A 1 185 ? 6.349 -6.479 -7.227 1.00 95.56 185 ALA A C 1
ATOM 1466 O O . ALA A 1 185 ? 7.332 -6.039 -6.631 1.00 95.56 185 ALA A O 1
ATOM 1467 N N . HIS A 1 186 ? 6.470 -7.120 -8.391 1.00 91.44 186 HIS A N 1
ATOM 1468 C CA . HIS A 1 186 ? 7.776 -7.393 -9.014 1.00 91.44 186 HIS A CA 1
ATOM 1469 C C . HIS A 1 186 ? 7.775 -7.182 -10.542 1.00 91.44 186 HIS A C 1
ATOM 1471 O O . HIS A 1 186 ? 6.720 -7.207 -11.175 1.00 91.44 186 HIS A O 1
ATOM 1477 N N . PRO A 1 187 ? 8.945 -6.952 -11.172 1.00 88.69 187 PRO A N 1
ATOM 1478 C CA . PRO A 1 187 ? 9.033 -6.576 -12.586 1.00 88.69 187 PRO A CA 1
ATOM 1479 C C . PRO A 1 187 ? 9.159 -7.783 -13.541 1.00 88.69 187 PRO A C 1
ATOM 1481 O O . PRO A 1 187 ? 9.795 -7.652 -14.583 1.00 88.69 187 PRO A O 1
ATOM 1484 N N . HIS A 1 188 ? 8.600 -8.943 -13.184 1.00 84.56 188 HIS A N 1
ATOM 1485 C CA . HIS A 1 188 ? 8.708 -10.191 -13.968 1.00 84.56 188 HIS A CA 1
ATOM 1486 C C . HIS A 1 188 ? 7.325 -10.639 -14.424 1.00 84.56 188 HIS A C 1
ATOM 1488 O O . HIS A 1 188 ? 6.400 -10.511 -13.631 1.00 84.56 188 HIS A O 1
ATOM 1494 N N . GLU A 1 189 ? 7.186 -11.158 -15.643 1.00 85.31 189 GLU A N 1
ATOM 1495 C CA . GLU A 1 189 ? 5.895 -11.598 -16.213 1.00 85.31 189 GLU A CA 1
ATOM 1496 C C . GLU A 1 189 ? 5.518 -13.020 -15.787 1.00 85.31 189 GLU A C 1
ATOM 1498 O O . GLU A 1 189 ? 4.346 -13.375 -15.769 1.00 85.31 189 GLU A O 1
ATOM 1503 N N . GLU A 1 190 ? 6.505 -13.843 -15.438 1.00 81.94 190 GLU A N 1
ATOM 1504 C CA . GLU A 1 190 ? 6.351 -15.295 -15.326 1.00 81.94 190 GLU A CA 1
ATOM 1505 C C . GLU A 1 190 ? 5.818 -15.768 -13.968 1.00 81.94 190 GLU A C 1
ATOM 1507 O O . GLU A 1 190 ? 5.607 -16.964 -13.772 1.00 81.94 190 GLU A O 1
ATOM 1512 N N . ILE A 1 191 ? 5.637 -14.855 -13.012 1.00 80.88 191 ILE A N 1
ATOM 1513 C CA . ILE A 1 191 ? 5.151 -15.170 -11.669 1.00 80.88 191 ILE A CA 1
ATOM 1514 C C . ILE A 1 191 ? 3.934 -14.300 -11.371 1.00 80.88 191 ILE A C 1
ATOM 1516 O O . ILE A 1 191 ? 4.041 -13.087 -11.255 1.00 80.88 191 ILE A O 1
ATOM 1520 N N . ASP A 1 192 ? 2.787 -14.943 -11.201 1.00 89.12 192 ASP A N 1
ATOM 1521 C CA . ASP A 1 192 ? 1.567 -14.331 -10.687 1.00 89.12 192 ASP A CA 1
ATOM 1522 C C . ASP A 1 192 ? 0.856 -15.386 -9.845 1.00 89.12 192 ASP A C 1
ATOM 1524 O O . ASP A 1 192 ? 0.305 -16.354 -10.366 1.00 89.12 192 ASP A O 1
ATOM 1528 N N . ASN A 1 193 ? 0.978 -15.260 -8.527 1.00 90.06 193 ASN A N 1
ATOM 1529 C CA . ASN A 1 193 ? 0.501 -16.264 -7.587 1.00 90.06 193 ASN A CA 1
ATOM 1530 C C . ASN A 1 193 ? -0.254 -15.568 -6.468 1.00 90.06 193 ASN A C 1
ATOM 1532 O O . ASN A 1 193 ? 0.269 -14.647 -5.835 1.00 90.06 193 ASN A O 1
ATOM 1536 N N . LEU A 1 194 ? -1.450 -16.065 -6.171 1.00 93.25 194 LEU A N 1
ATOM 1537 C CA . LEU A 1 194 ? -2.253 -15.601 -5.052 1.00 93.25 194 LEU A CA 1
ATOM 1538 C C . LEU A 1 194 ? -2.586 -16.774 -4.135 1.00 93.25 194 LEU A C 1
ATOM 1540 O O . LEU A 1 194 ? -3.284 -17.714 -4.511 1.00 93.25 194 LEU A O 1
ATOM 1544 N N . TRP A 1 195 ? -2.090 -16.689 -2.909 1.00 93.44 195 TRP A N 1
ATOM 1545 C CA . TRP A 1 195 ? -2.391 -17.596 -1.815 1.00 93.44 195 TRP A CA 1
ATOM 1546 C C . TRP A 1 195 ? -3.381 -16.940 -0.852 1.00 93.44 195 TRP A C 1
ATOM 1548 O O . TRP A 1 195 ? -3.678 -15.747 -0.928 1.00 93.44 195 TRP A O 1
ATOM 1558 N N . SER A 1 196 ? -3.875 -17.712 0.115 1.00 92.12 196 SER A N 1
ATOM 1559 C CA . SER A 1 196 ? -4.690 -17.154 1.194 1.00 92.12 196 SER A CA 1
ATOM 1560 C C . SER A 1 196 ? -3.876 -16.137 2.006 1.00 92.12 196 SER A C 1
ATOM 1562 O O . SER A 1 196 ? -3.013 -16.520 2.794 1.00 92.12 196 SER A O 1
ATOM 1564 N N . GLY A 1 197 ? -4.173 -14.848 1.834 1.00 93.06 197 GLY A N 1
ATOM 1565 C CA . GLY A 1 197 ? -3.592 -13.750 2.611 1.00 93.06 197 GLY A CA 1
ATOM 1566 C C . GLY A 1 197 ? -2.348 -13.094 2.007 1.00 93.06 197 GLY A C 1
ATOM 1567 O O . GLY A 1 197 ? -1.929 -12.036 2.488 1.00 93.06 197 GLY A O 1
ATOM 1568 N N . TYR A 1 198 ? -1.743 -13.666 0.962 1.00 96.88 198 TYR A N 1
ATOM 1569 C CA . TYR A 1 198 ? -0.563 -13.083 0.321 1.00 96.88 198 TYR A CA 1
ATOM 1570 C C . TYR A 1 198 ? -0.342 -13.575 -1.104 1.00 96.88 198 TYR A C 1
ATOM 1572 O O . TYR A 1 198 ? -0.905 -14.579 -1.523 1.00 96.88 198 TYR A O 1
ATOM 1580 N N . GLY A 1 199 ? 0.519 -12.888 -1.844 1.00 95.44 199 GLY A N 1
ATOM 1581 C CA . GLY A 1 199 ? 0.855 -13.279 -3.202 1.00 95.44 199 GLY A CA 1
ATOM 1582 C C . GLY A 1 199 ? 1.963 -12.438 -3.810 1.00 95.44 199 GLY A C 1
ATOM 1583 O O . GLY A 1 199 ? 2.595 -11.610 -3.148 1.00 95.44 199 GLY A O 1
ATOM 1584 N N . SER A 1 200 ? 2.180 -12.647 -5.095 1.00 94.50 200 SER A N 1
ATOM 1585 C CA . SER A 1 200 ? 3.106 -11.894 -5.927 1.00 94.50 200 SER A CA 1
ATOM 1586 C C . SER A 1 200 ? 2.379 -11.458 -7.183 1.00 94.50 200 SER A C 1
ATOM 1588 O O . SER A 1 200 ? 1.711 -12.283 -7.798 1.00 94.50 200 SER A O 1
ATOM 1590 N N . VAL A 1 201 ? 2.503 -10.179 -7.530 1.00 94.44 201 VAL A N 1
ATOM 1591 C CA . VAL A 1 201 ? 1.805 -9.581 -8.667 1.00 94.44 201 VAL A CA 1
ATOM 1592 C C . VAL A 1 201 ? 2.814 -8.967 -9.642 1.00 94.44 201 VAL A C 1
ATOM 1594 O O . VAL A 1 201 ? 3.643 -8.137 -9.227 1.00 94.44 201 VAL A O 1
ATOM 1597 N N . PRO A 1 202 ? 2.746 -9.320 -10.936 1.00 92.19 202 PRO A N 1
ATOM 1598 C CA . PRO A 1 202 ? 3.590 -8.713 -11.947 1.00 92.19 202 PRO A CA 1
ATOM 1599 C C . PRO A 1 202 ? 3.182 -7.247 -12.138 1.00 92.19 202 PRO A C 1
ATOM 1601 O O . PRO A 1 202 ? 2.049 -6.917 -12.488 1.00 92.19 202 PRO A O 1
ATOM 1604 N N . MET A 1 203 ? 4.119 -6.329 -11.911 1.00 91.31 203 MET A N 1
ATOM 1605 C CA . MET A 1 203 ? 3.947 -4.902 -12.184 1.00 91.31 203 MET A CA 1
ATOM 1606 C C . MET A 1 203 ? 5.107 -4.410 -13.034 1.00 91.31 203 MET A C 1
ATOM 1608 O O . MET A 1 203 ? 6.054 -3.794 -12.536 1.00 91.31 203 MET A O 1
ATOM 1612 N N . LEU A 1 204 ? 5.045 -4.696 -14.331 1.00 85.38 204 LEU A N 1
ATOM 1613 C CA . LEU A 1 204 ? 6.102 -4.331 -15.261 1.00 85.38 204 LEU A CA 1
ATOM 1614 C C . LEU A 1 204 ? 6.108 -2.829 -15.547 1.00 85.38 204 LEU A C 1
ATOM 1616 O O . LEU A 1 204 ? 5.060 -2.253 -15.854 1.00 85.38 204 LEU A O 1
ATOM 1620 N N . PRO A 1 205 ? 7.280 -2.170 -15.507 1.00 77.44 205 PRO A N 1
ATOM 1621 C CA . PRO A 1 205 ? 7.388 -0.775 -15.902 1.00 77.44 205 PRO A CA 1
ATOM 1622 C C . PRO A 1 205 ? 6.837 -0.546 -17.314 1.00 77.44 205 PRO A C 1
ATOM 1624 O O . PRO A 1 205 ? 7.371 -1.055 -18.296 1.00 77.44 205 PRO A O 1
ATOM 1627 N N . GLY A 1 206 ? 5.806 0.282 -17.436 1.00 71.19 206 GLY A N 1
ATOM 1628 C CA . GLY A 1 206 ? 5.127 0.608 -18.693 1.00 71.19 206 GLY A CA 1
ATOM 1629 C C . GLY A 1 206 ? 3.832 -0.154 -18.978 1.00 71.19 206 GLY A C 1
ATOM 1630 O O . GLY A 1 206 ? 3.147 0.239 -19.918 1.00 71.19 206 GLY A O 1
ATOM 1631 N N . GLN A 1 207 ? 3.480 -1.174 -18.195 1.00 78.94 207 GLN A N 1
ATOM 1632 C CA . GLN A 1 207 ? 2.201 -1.882 -18.307 1.00 78.94 207 GLN A CA 1
ATOM 1633 C C . GLN A 1 207 ? 1.241 -1.431 -17.201 1.00 78.94 207 GLN A C 1
ATOM 1635 O O . GLN A 1 207 ? 1.671 -1.146 -16.090 1.00 78.94 207 GLN A O 1
ATOM 1640 N N . ILE A 1 208 ? -0.057 -1.360 -17.488 1.00 78.06 208 ILE A N 1
ATOM 1641 C CA . ILE A 1 208 ? -1.066 -1.105 -16.453 1.00 78.06 208 ILE A CA 1
ATOM 1642 C C . ILE A 1 208 ? -1.655 -2.465 -16.066 1.00 78.06 208 ILE A C 1
ATOM 1644 O O . ILE A 1 208 ? -2.446 -2.996 -16.847 1.00 78.06 208 ILE A O 1
ATOM 1648 N N . PRO A 1 209 ? -1.247 -3.061 -14.931 1.00 83.19 209 PRO A N 1
ATOM 1649 C CA . PRO A 1 209 ? -1.829 -4.315 -14.474 1.00 83.19 209 PRO A CA 1
ATOM 1650 C C . PRO A 1 209 ? -3.277 -4.094 -14.019 1.00 83.19 209 PRO A C 1
ATOM 1652 O O . PRO A 1 209 ? -3.610 -3.034 -13.477 1.00 83.19 209 PRO A O 1
ATOM 1655 N N . ASP A 1 210 ? -4.134 -5.101 -14.195 1.00 86.25 210 ASP A N 1
ATOM 1656 C CA . ASP A 1 210 ? -5.471 -5.080 -13.601 1.00 86.25 210 ASP A CA 1
ATOM 1657 C C . ASP A 1 210 ? -5.394 -5.465 -12.120 1.00 86.25 210 ASP A C 1
ATOM 1659 O O . ASP A 1 210 ? -5.347 -6.635 -11.749 1.00 86.25 210 ASP A O 1
ATOM 1663 N N . LEU A 1 211 ? -5.352 -4.450 -11.257 1.00 91.00 211 LEU A N 1
ATOM 1664 C CA . LEU A 1 211 ? -5.297 -4.635 -9.806 1.00 91.00 211 LEU A CA 1
ATOM 1665 C C . LEU A 1 211 ? -6.669 -4.500 -9.143 1.00 91.00 211 LEU A C 1
ATOM 1667 O O . LEU A 1 211 ? -6.768 -4.700 -7.932 1.00 91.00 211 LEU A O 1
ATOM 1671 N N . GLN A 1 212 ? -7.729 -4.146 -9.881 1.00 89.56 212 GLN A N 1
ATOM 1672 C CA . GLN A 1 212 ? -9.039 -3.880 -9.280 1.00 89.56 212 GLN A CA 1
ATOM 1673 C C . GLN A 1 212 ? -9.586 -5.049 -8.453 1.00 89.56 212 GLN A C 1
ATOM 1675 O O . GLN A 1 212 ? -10.149 -4.765 -7.390 1.00 89.56 212 GLN A O 1
ATOM 1680 N N . PRO A 1 213 ? -9.429 -6.327 -8.863 1.00 90.44 213 PRO A N 1
ATOM 1681 C CA . PRO A 1 213 ? -9.902 -7.461 -8.071 1.00 90.44 213 PRO A CA 1
ATOM 1682 C C . PRO A 1 213 ? -9.193 -7.591 -6.719 1.00 90.44 213 PRO A C 1
ATOM 1684 O O . PRO A 1 213 ? -9.750 -8.154 -5.779 1.00 90.44 213 PRO A O 1
ATOM 1687 N N . LEU A 1 214 ? -7.971 -7.060 -6.617 1.00 91.00 214 LEU A N 1
ATOM 1688 C CA . LEU A 1 214 ? -7.123 -7.177 -5.435 1.00 91.00 214 LEU A CA 1
ATOM 1689 C C . LEU A 1 214 ? -7.396 -6.081 -4.409 1.00 91.00 214 LEU A C 1
ATOM 1691 O O . LEU A 1 214 ? -7.041 -6.257 -3.249 1.00 91.00 214 LEU A O 1
ATOM 1695 N N . LEU A 1 215 ? -7.999 -4.960 -4.814 1.00 93.88 215 LEU A N 1
ATOM 1696 C CA . LEU A 1 215 ? -8.272 -3.828 -3.932 1.00 93.88 215 LEU A CA 1
ATOM 1697 C C . LEU A 1 215 ? -9.492 -4.091 -3.024 1.00 93.88 215 LEU A C 1
ATOM 1699 O O . LEU A 1 215 ? -10.447 -4.744 -3.452 1.00 93.88 215 LEU A O 1
ATOM 1703 N N . PRO A 1 216 ? -9.491 -3.582 -1.775 1.00 89.81 216 PRO A N 1
ATOM 1704 C CA . PRO A 1 216 ? -10.509 -3.911 -0.780 1.00 89.81 216 PRO A CA 1
ATOM 1705 C C . PRO A 1 216 ? -11.943 -3.515 -1.158 1.00 89.81 216 PRO A C 1
ATOM 1707 O O . PRO A 1 216 ? -12.196 -2.552 -1.923 1.00 89.81 216 PRO A O 1
#

Foldseek 3Di:
DPFFPDPLLVLLQVLLCVQVDPDDDDDDDDPLVVPPPVSVQVSQLSLVLSLVLVLCCVQQNFWDPVGSPQQWDQDPVRGTDGDADAQRWIHGPQQKIKGAFWKEFCDDDGRPQKHFDAQPPPVRGDRIDTAGMKIWRPDVQIAIETEHEDADDPVCQVVVFVSQQSRPQRMDHPPHRHQQEYEHEYQDDPAFDDDGRYGYDHRHRNDNDNCNVVHD

pLDDT: mean 83.3, std 17.34, range [30.95, 98.62]